Protein AF-A0A439D5N3-F1 (afdb_monomer_lite)

pLDDT: mean 77.56, std 20.7, range [30.28, 96.31]

InterPro domains:
  IPR006569 CID domain [PS51391] (1-84)
  IPR024637 CTD kinase subunit gamma Ctk3, C-terminal [PF12350] (130-187)
  IPR024638 CTD kinase subunit gamma Ctk3, N-terminal [PF12243] (1-68)
  IPR042326 CTD kinase subunit gamma [PTHR28291] (1-189)

Organism: NCBI:txid363999

Structure (mmCIF, N/CA/C/O backbone):
data_AF-A0A439D5N3-F1
#
_entry.id   AF-A0A439D5N3-F1
#
loop_
_atom_site.group_PDB
_atom_site.id
_atom_site.type_symbol
_atom_site.label_atom_id
_atom_site.label_alt_id
_atom_site.label_comp_id
_atom_site.label_asym_id
_atom_site.label_entity_id
_atom_site.label_seq_id
_atom_site.pdbx_PDB_ins_code
_atom_site.Cartn_x
_atom_site.Cartn_y
_atom_site.Cartn_z
_atom_site.occupancy
_atom_site.B_iso_or_equiv
_atom_site.auth_seq_id
_atom_site.auth_comp_id
_atom_site.auth_asym_id
_atom_site.auth_atom_id
_atom_site.pdbx_PDB_model_num
ATOM 1 N N . MET A 1 1 ? -16.174 5.729 -2.290 1.00 65.62 1 MET A N 1
ATOM 2 C CA . MET A 1 1 ? -15.255 5.870 -1.150 1.00 65.62 1 MET A CA 1
ATOM 3 C C . MET A 1 1 ? -15.567 4.832 -0.106 1.00 65.62 1 MET A C 1
ATOM 5 O O . MET A 1 1 ? -16.670 4.838 0.433 1.00 65.62 1 MET A O 1
ATOM 9 N N . ASN A 1 2 ? -14.637 3.912 0.166 1.00 80.69 2 ASN A N 1
ATOM 10 C CA . ASN A 1 2 ? -14.790 2.947 1.260 1.00 80.69 2 ASN A CA 1
ATOM 11 C C . ASN A 1 2 ? -14.547 3.611 2.627 1.00 80.69 2 ASN A C 1
ATOM 13 O O . ASN A 1 2 ? -13.537 3.388 3.294 1.00 80.69 2 ASN A O 1
ATOM 17 N N . THR A 1 3 ? -15.500 4.443 3.045 1.00 86.56 3 THR A N 1
ATOM 18 C CA . THR A 1 3 ? -15.414 5.259 4.261 1.00 86.56 3 THR A CA 1
ATOM 19 C C . THR A 1 3 ? -15.160 4.418 5.511 1.00 86.56 3 THR A C 1
ATOM 21 O O . THR A 1 3 ? -14.378 4.823 6.363 1.00 86.56 3 THR A O 1
ATOM 24 N N . ARG A 1 4 ? -15.747 3.217 5.609 1.00 90.06 4 ARG A N 1
ATOM 25 C CA . ARG A 1 4 ? -15.568 2.328 6.770 1.00 90.06 4 ARG A CA 1
ATOM 26 C C . ARG A 1 4 ? -14.126 1.829 6.907 1.00 90.06 4 ARG A C 1
ATOM 28 O O . ARG A 1 4 ? -13.567 1.887 7.995 1.00 90.06 4 ARG A O 1
ATOM 35 N N . ALA A 1 5 ? -13.511 1.390 5.807 1.00 89.12 5 ALA A N 1
ATOM 36 C CA . ALA A 1 5 ? -12.101 0.996 5.799 1.00 89.12 5 ALA A CA 1
ATOM 37 C C . ALA A 1 5 ? -11.174 2.187 6.094 1.00 89.12 5 ALA A C 1
ATOM 39 O O . ALA A 1 5 ? -10.225 2.060 6.864 1.00 89.12 5 ALA A O 1
ATOM 40 N N . ASN A 1 6 ? -11.481 3.358 5.532 1.00 90.44 6 ASN A N 1
ATOM 41 C CA . ASN A 1 6 ? -10.694 4.571 5.756 1.00 90.44 6 ASN A CA 1
ATOM 42 C C . ASN A 1 6 ? -10.735 5.026 7.222 1.00 90.44 6 ASN A C 1
ATOM 44 O O . ASN A 1 6 ? -9.703 5.414 7.762 1.00 90.44 6 ASN A O 1
ATOM 48 N N . ILE A 1 7 ? -11.894 4.924 7.884 1.00 93.56 7 ILE A N 1
ATOM 49 C CA . ILE A 1 7 ? -12.029 5.216 9.318 1.00 93.56 7 ILE A CA 1
ATOM 50 C C . ILE A 1 7 ? -11.155 4.273 10.153 1.00 93.56 7 ILE A C 1
ATOM 52 O O . ILE A 1 7 ? -10.507 4.738 11.084 1.00 93.56 7 ILE A O 1
ATOM 56 N N . MET A 1 8 ? -11.070 2.981 9.812 1.00 94.50 8 MET A N 1
ATOM 57 C CA . MET A 1 8 ? -10.189 2.046 10.530 1.00 94.50 8 MET A CA 1
ATOM 58 C C . MET A 1 8 ? -8.716 2.466 10.451 1.00 94.50 8 MET A C 1
ATOM 60 O O . MET A 1 8 ? -8.044 2.522 11.477 1.00 94.50 8 MET A O 1
ATOM 64 N N . TYR A 1 9 ? -8.221 2.818 9.260 1.00 94.00 9 TYR A N 1
ATOM 65 C CA . TYR A 1 9 ? -6.849 3.320 9.110 1.00 94.00 9 TYR A CA 1
ATOM 66 C C . TYR A 1 9 ? -6.625 4.646 9.841 1.00 94.00 9 TYR A C 1
ATOM 68 O O . TYR A 1 9 ? -5.576 4.854 10.447 1.00 94.00 9 TYR A O 1
ATOM 76 N N . PHE A 1 10 ? -7.619 5.535 9.818 1.00 95.56 10 PHE A N 1
ATOM 77 C CA . PHE A 1 10 ? -7.565 6.778 10.575 1.00 95.56 10 PHE A CA 1
ATOM 78 C C . PHE A 1 10 ? -7.461 6.522 12.082 1.00 95.56 10 PHE A C 1
ATOM 80 O O . PHE A 1 10 ? -6.634 7.148 12.735 1.00 95.56 10 PHE A O 1
ATOM 87 N N . ILE A 1 11 ? -8.244 5.586 12.628 1.00 95.56 11 ILE A N 1
ATOM 88 C CA . ILE A 1 11 ? -8.179 5.209 14.046 1.00 95.56 11 ILE A CA 1
ATOM 89 C C . ILE A 1 11 ? -6.773 4.725 14.405 1.00 95.56 11 ILE A C 1
ATOM 91 O O . ILE A 1 11 ? -6.221 5.169 15.407 1.00 95.56 11 ILE A O 1
ATOM 95 N N . GLU A 1 12 ? -6.164 3.873 13.579 1.00 95.06 12 GLU A N 1
ATOM 96 C CA . GLU A 1 12 ? -4.794 3.402 13.809 1.00 95.06 12 GLU A CA 1
ATOM 97 C C . GLU A 1 12 ? -3.799 4.562 13.951 1.00 95.06 12 GLU A C 1
ATOM 99 O O . GLU A 1 12 ? -2.989 4.590 14.881 1.00 95.06 12 GLU A O 1
ATOM 104 N N . HIS A 1 13 ? -3.880 5.531 13.037 1.00 95.31 13 HIS A N 1
ATOM 105 C CA . HIS A 1 13 ? -2.995 6.687 13.024 1.00 95.31 13 HIS A CA 1
ATOM 106 C C . HIS A 1 13 ? -3.287 7.660 14.173 1.00 95.31 13 HIS A C 1
ATOM 108 O O . HIS A 1 13 ? -2.362 8.141 14.826 1.00 95.31 13 HIS A O 1
ATOM 114 N N . LEU A 1 14 ? -4.567 7.908 14.469 1.00 95.56 14 LEU A N 1
ATOM 115 C CA . LEU A 1 14 ? -4.999 8.748 15.582 1.00 95.56 14 LEU A CA 1
ATOM 116 C C . LEU A 1 14 ? -4.448 8.221 16.907 1.00 95.56 14 LEU A C 1
ATOM 118 O O . LEU A 1 14 ? -3.898 8.993 17.686 1.00 95.56 14 LEU A O 1
ATOM 122 N N . LEU A 1 15 ? -4.578 6.918 17.165 1.00 95.44 15 LEU A N 1
ATOM 123 C CA . LEU A 1 15 ? -4.104 6.324 18.414 1.00 95.44 15 LEU A CA 1
ATOM 124 C C . LEU A 1 15 ? -2.579 6.310 18.510 1.00 95.44 15 LEU A C 1
ATOM 126 O O . LEU A 1 15 ? -2.034 6.509 19.594 1.00 95.44 15 LEU A O 1
ATOM 130 N N . GLU A 1 16 ? -1.886 6.110 17.388 1.00 93.44 16 GLU A N 1
ATOM 131 C CA . GLU A 1 16 ? -0.431 6.223 17.335 1.00 93.44 16 GLU A CA 1
ATOM 132 C C . GLU A 1 16 ? 0.034 7.635 17.723 1.00 93.44 16 GLU A C 1
ATOM 134 O O . GLU A 1 16 ? 0.911 7.785 18.576 1.00 93.44 16 GLU A O 1
ATOM 139 N N . MET A 1 17 ? -0.581 8.666 17.139 1.00 94.31 17 MET A N 1
ATOM 140 C CA . MET A 1 17 ? -0.275 10.065 17.447 1.00 94.31 17 MET A CA 1
ATOM 141 C C . MET A 1 17 ? -0.660 10.427 18.885 1.00 94.31 17 MET A C 1
ATOM 143 O O . MET A 1 17 ? 0.148 10.997 19.615 1.00 94.31 17 MET A O 1
ATOM 147 N N . ALA A 1 18 ? -1.846 10.016 19.338 1.00 94.44 18 ALA A N 1
ATOM 148 C CA . ALA A 1 18 ? -2.316 10.258 20.698 1.00 94.44 18 ALA A CA 1
ATOM 149 C C . ALA A 1 18 ? -1.402 9.614 21.753 1.00 94.44 18 ALA A C 1
ATOM 151 O O . ALA A 1 18 ? -1.133 10.225 22.787 1.00 94.44 18 ALA A O 1
ATOM 152 N N . SER A 1 19 ? -0.879 8.413 21.489 1.00 92.62 19 SER A N 1
ATOM 153 C CA . SER A 1 19 ? 0.079 7.744 22.378 1.00 92.62 19 SER A CA 1
ATOM 154 C C . SER A 1 19 ? 1.413 8.501 22.449 1.00 92.62 19 SER A C 1
ATOM 156 O O . SER A 1 19 ? 1.935 8.742 23.542 1.00 92.62 19 SER A O 1
ATOM 158 N N . LYS A 1 20 ? 1.925 8.973 21.301 1.00 93.19 20 LYS A N 1
ATOM 159 C CA . LYS A 1 20 ? 3.148 9.796 21.217 1.00 93.19 20 LYS A CA 1
ATOM 160 C C . LYS A 1 20 ? 3.010 11.124 21.972 1.00 93.19 20 LYS A C 1
ATOM 162 O O . LYS A 1 20 ? 3.917 11.499 22.710 1.00 93.19 20 LYS A O 1
ATOM 167 N N . GLU A 1 21 ? 1.867 11.795 21.845 1.00 94.62 21 GLU A N 1
ATOM 168 C CA . GLU A 1 21 ? 1.574 13.084 22.495 1.00 94.62 21 GLU A CA 1
ATOM 169 C C . GLU A 1 21 ? 1.024 12.954 23.929 1.00 94.62 21 GLU A C 1
ATOM 171 O O . GLU A 1 21 ? 0.745 13.951 24.587 1.00 94.62 21 GLU A O 1
ATOM 176 N N . ARG A 1 22 ? 0.896 11.725 24.445 1.00 92.12 22 ARG A N 1
ATOM 177 C CA . ARG A 1 22 ? 0.359 11.393 25.781 1.00 92.12 22 ARG A CA 1
ATOM 178 C C . ARG A 1 22 ? -1.114 11.755 26.015 1.00 92.12 22 ARG A C 1
ATOM 180 O O . ARG A 1 22 ? -1.567 11.790 27.163 1.00 92.12 22 ARG A O 1
ATOM 187 N N . HIS A 1 23 ? -1.896 11.884 24.949 1.00 93.69 23 HIS A N 1
ATOM 188 C CA . HIS A 1 23 ? -3.355 11.995 24.983 1.00 93.69 23 HIS A CA 1
ATOM 189 C C . HIS A 1 23 ? -4.019 10.618 25.175 1.00 93.69 23 HIS A C 1
ATOM 191 O O . HIS A 1 23 ? -4.720 10.096 24.307 1.00 93.69 23 HIS A O 1
ATOM 197 N N . ASN A 1 24 ? -3.793 10.010 26.341 1.00 91.56 24 ASN A N 1
ATOM 198 C CA . ASN A 1 24 ? -4.211 8.634 26.638 1.00 91.56 24 ASN A CA 1
ATOM 199 C C . ASN A 1 24 ? -5.736 8.428 26.692 1.00 91.56 24 ASN A C 1
ATOM 201 O O . ASN A 1 24 ? -6.196 7.288 26.670 1.00 91.56 24 ASN A O 1
ATOM 205 N N . ASP A 1 25 ? -6.536 9.491 26.756 1.00 95.25 25 ASP A N 1
ATOM 206 C CA . ASP A 1 25 ? -7.996 9.376 26.834 1.00 95.25 25 ASP A CA 1
ATOM 207 C C . ASP A 1 25 ? -8.590 8.770 25.560 1.00 95.25 25 ASP A C 1
ATOM 209 O O . ASP A 1 25 ? -9.423 7.868 25.647 1.00 95.25 25 ASP A O 1
ATOM 213 N N . TYR A 1 26 ? -8.076 9.151 24.385 1.00 94.69 26 TYR A N 1
ATOM 214 C CA . TYR A 1 26 ? -8.470 8.538 23.112 1.00 94.69 26 TYR A CA 1
ATOM 215 C C . TYR A 1 26 ? -8.118 7.049 23.059 1.00 94.69 26 TYR A C 1
ATOM 217 O O . TYR A 1 26 ? -8.909 6.242 22.570 1.00 94.69 26 TYR A O 1
ATOM 225 N N . VAL A 1 27 ? -6.960 6.674 23.614 1.00 93.31 27 VAL A N 1
ATOM 226 C CA . VAL A 1 27 ? -6.523 5.274 23.703 1.00 93.31 27 VAL A CA 1
ATOM 227 C C . VAL A 1 27 ? -7.468 4.471 24.589 1.00 93.31 27 VAL A C 1
ATOM 229 O O . VAL A 1 27 ? -7.964 3.434 24.156 1.00 93.31 27 VAL A O 1
ATOM 232 N N . ARG A 1 28 ? -7.794 4.972 25.786 1.00 94.62 28 ARG A N 1
ATOM 233 C CA . ARG A 1 28 ? -8.715 4.296 26.716 1.00 94.62 28 ARG A CA 1
ATOM 234 C C . ARG A 1 28 ? -10.123 4.161 26.142 1.00 94.62 28 ARG A C 1
ATOM 236 O O . ARG A 1 28 ? -10.734 3.101 26.262 1.00 94.62 28 ARG A O 1
ATOM 243 N N . MET A 1 29 ? -10.635 5.218 25.507 1.00 95.00 29 MET A N 1
ATOM 244 C CA . MET A 1 29 ? -11.936 5.181 24.834 1.00 95.00 29 MET A CA 1
ATOM 245 C C . MET A 1 29 ? -11.951 4.112 23.742 1.00 95.00 29 MET A C 1
ATOM 247 O O . MET A 1 29 ? -12.879 3.309 23.680 1.00 95.00 29 MET A O 1
ATOM 251 N N . MET A 1 30 ? -10.898 4.052 22.924 1.00 94.69 30 MET A N 1
ATOM 252 C CA . MET A 1 30 ? -10.832 3.086 21.835 1.00 94.69 30 MET A CA 1
ATOM 253 C C . MET A 1 30 ? -10.642 1.654 22.330 1.00 94.69 30 MET A C 1
ATOM 255 O O . MET A 1 30 ? -11.325 0.766 21.841 1.00 94.69 30 MET A O 1
ATOM 259 N N . GLN A 1 31 ? -9.794 1.411 23.332 1.00 93.31 31 GLN A N 1
ATOM 260 C CA . GLN A 1 31 ? -9.638 0.084 23.943 1.00 93.31 31 GLN A CA 1
ATOM 261 C C . GLN A 1 31 ? -10.976 -0.474 24.453 1.00 93.31 31 GLN A C 1
ATOM 263 O O . GLN A 1 31 ? -11.257 -1.655 24.270 1.00 93.31 31 GLN A O 1
ATOM 268 N N . ARG A 1 32 ? -11.827 0.378 25.042 1.00 94.44 32 ARG A N 1
ATOM 269 C CA . ARG A 1 32 ? -13.171 -0.001 25.503 1.00 94.44 32 ARG A CA 1
ATOM 270 C C . ARG A 1 32 ? -14.133 -0.293 24.349 1.00 94.44 32 ARG A C 1
ATOM 272 O O . ARG A 1 32 ? -14.948 -1.206 24.449 1.00 94.44 32 ARG A O 1
ATOM 279 N N . ASP A 1 33 ? -14.083 0.513 23.290 1.00 95.25 33 ASP A N 1
ATOM 280 C CA . ASP A 1 33 ? -15.106 0.528 22.239 1.00 95.25 33 ASP A CA 1
ATOM 281 C C . ASP A 1 33 ? -14.683 -0.184 20.938 1.00 95.25 33 ASP A C 1
ATOM 283 O O . ASP A 1 33 ? -15.493 -0.281 20.015 1.00 95.25 33 ASP A O 1
ATOM 287 N N . ILE A 1 34 ? -13.467 -0.741 20.853 1.00 94.31 34 ILE A N 1
ATOM 288 C CA . ILE A 1 34 ? -12.923 -1.345 19.622 1.00 94.31 34 ILE A CA 1
ATOM 289 C C . ILE A 1 34 ? -13.811 -2.458 19.060 1.00 94.31 34 ILE A C 1
ATOM 291 O O . ILE A 1 34 ? -14.011 -2.519 17.851 1.00 94.31 34 ILE A O 1
ATOM 295 N N . ILE A 1 35 ? -14.413 -3.287 19.917 1.00 92.19 35 ILE A N 1
ATOM 296 C CA . ILE A 1 35 ? -15.326 -4.360 19.492 1.00 92.19 35 ILE A CA 1
ATOM 297 C C . ILE A 1 35 ? -16.549 -3.761 18.784 1.00 92.19 35 ILE A C 1
ATOM 299 O O . ILE A 1 35 ? -16.896 -4.177 17.684 1.00 92.19 35 ILE A O 1
ATOM 303 N N . ARG A 1 36 ? -17.135 -2.695 19.348 1.00 93.44 36 ARG A N 1
ATOM 304 C CA . ARG A 1 36 ? -18.285 -1.993 18.749 1.00 93.44 36 ARG A CA 1
ATOM 305 C C . ARG A 1 36 ? -17.926 -1.350 17.414 1.00 93.44 36 ARG A C 1
ATOM 307 O O . ARG A 1 36 ? -18.735 -1.354 16.490 1.00 93.44 36 ARG A O 1
ATOM 314 N N . VAL A 1 37 ? -16.720 -0.791 17.307 1.00 93.88 37 VAL A N 1
ATOM 315 C CA . VAL A 1 37 ? -16.209 -0.227 16.051 1.00 93.88 37 VAL A CA 1
ATOM 316 C C . VAL A 1 37 ? -16.049 -1.328 15.001 1.00 93.88 37 VAL A C 1
ATOM 318 O O . VAL A 1 37 ? -16.487 -1.153 13.863 1.00 93.88 37 VAL A O 1
ATOM 321 N N . VAL A 1 38 ? -15.477 -2.474 15.379 1.00 92.69 38 VAL A N 1
ATOM 322 C CA . VAL A 1 38 ? -15.315 -3.630 14.489 1.00 92.69 38 VAL A CA 1
ATOM 323 C C . VAL A 1 38 ? -16.669 -4.159 14.024 1.00 92.69 38 VAL A C 1
ATOM 325 O O . VAL A 1 38 ? -16.837 -4.348 12.823 1.00 92.69 38 VAL A O 1
ATOM 328 N N . ASP A 1 39 ? -17.655 -4.302 14.908 1.00 90.38 39 ASP A N 1
ATOM 329 C CA . ASP A 1 39 ? -19.003 -4.755 14.536 1.00 90.38 39 ASP A CA 1
ATOM 330 C C . ASP A 1 39 ? -19.733 -3.743 13.633 1.00 90.38 39 ASP A C 1
ATOM 332 O O . ASP A 1 39 ? -20.489 -4.122 12.738 1.00 90.38 39 ASP A O 1
ATOM 336 N N . ALA A 1 40 ? -19.475 -2.440 13.793 1.00 90.50 40 ALA A N 1
ATOM 337 C CA . ALA A 1 40 ? -20.022 -1.413 12.905 1.00 90.50 40 ALA A CA 1
ATOM 338 C C . ALA A 1 40 ? -19.388 -1.442 11.498 1.00 90.50 40 ALA A C 1
ATOM 340 O O . ALA A 1 40 ? -20.055 -1.164 10.492 1.00 90.50 40 ALA A O 1
ATOM 341 N N . VAL A 1 41 ? -18.096 -1.773 11.403 1.00 89.56 41 VAL A N 1
ATOM 342 C CA . VAL A 1 41 ? -17.350 -1.852 10.133 1.00 89.56 41 VAL A CA 1
ATOM 343 C C . VAL A 1 41 ? -17.582 -3.187 9.418 1.00 89.56 41 VAL A C 1
ATOM 345 O O . VAL A 1 41 ? -17.724 -3.202 8.187 1.00 89.56 41 VAL A O 1
ATOM 348 N N . CYS A 1 42 ? -17.663 -4.268 10.193 1.00 88.75 42 CYS A N 1
ATOM 349 C CA . CYS A 1 42 ? -17.804 -5.666 9.792 1.00 88.75 42 CYS A CA 1
ATOM 350 C C . CYS A 1 42 ? -18.999 -6.341 10.496 1.00 88.75 42 CYS A C 1
ATOM 352 O O . CYS A 1 42 ? -18.795 -7.262 11.286 1.00 88.75 42 CYS A O 1
ATOM 354 N N . PRO A 1 43 ? -20.242 -5.918 10.204 1.00 85.31 43 PRO A N 1
ATOM 355 C CA . PRO A 1 43 ? -21.428 -6.521 10.803 1.00 85.31 43 PRO A CA 1
ATOM 356 C C . PRO A 1 43 ? -21.598 -7.996 10.411 1.00 85.31 43 PRO A C 1
ATOM 358 O O . PRO A 1 43 ? -21.191 -8.423 9.327 1.00 85.31 43 PRO A O 1
ATOM 361 N N . GLU A 1 44 ? -22.266 -8.757 11.280 1.00 78.12 44 GLU A N 1
ATOM 362 C CA . GLU A 1 44 ? -22.468 -10.216 11.167 1.00 78.12 44 GLU A CA 1
ATOM 363 C C . GLU A 1 44 ? -23.309 -10.641 9.961 1.00 78.12 44 GLU A C 1
ATOM 365 O O . GLU A 1 44 ? -23.228 -11.773 9.501 1.00 78.12 44 GLU A O 1
ATOM 370 N N . ASN A 1 45 ? -24.064 -9.710 9.380 1.00 73.06 45 ASN A N 1
ATOM 371 C CA . ASN A 1 45 ? -24.865 -9.929 8.178 1.00 73.06 45 ASN A CA 1
ATOM 372 C C . ASN A 1 45 ? -24.035 -10.022 6.877 1.00 73.06 45 ASN A C 1
ATOM 374 O O . ASN A 1 45 ? -24.597 -9.917 5.788 1.00 73.06 45 ASN A O 1
ATOM 378 N N . GLY A 1 46 ? -22.705 -10.131 6.966 1.00 72.88 46 GLY A N 1
ATOM 379 C CA . GLY A 1 46 ? -21.797 -10.274 5.822 1.00 72.88 46 GLY A CA 1
ATOM 380 C C . GLY A 1 46 ? -21.572 -8.994 5.006 1.00 72.88 46 GLY A C 1
ATOM 381 O O . GLY A 1 46 ? -20.661 -8.945 4.181 1.00 72.88 46 GLY A O 1
ATOM 382 N N . SER A 1 47 ? -22.318 -7.912 5.267 1.00 75.56 47 SER A N 1
ATOM 383 C CA . SER A 1 47 ? -22.213 -6.640 4.528 1.00 75.56 47 SER A CA 1
ATOM 384 C C . SER A 1 47 ? -20.818 -5.999 4.625 1.00 75.56 47 SER A C 1
ATOM 386 O O . SER A 1 47 ? -20.398 -5.268 3.726 1.00 75.56 47 SER A O 1
ATOM 388 N N . GLY A 1 48 ? -20.069 -6.288 5.693 1.00 78.25 48 GLY A N 1
ATOM 389 C CA . GLY A 1 48 ? -18.698 -5.811 5.877 1.00 78.25 48 GLY A CA 1
ATOM 390 C C . GLY A 1 48 ? -17.602 -6.830 5.561 1.00 78.25 48 GLY A C 1
ATOM 391 O O . GLY A 1 48 ? -16.439 -6.531 5.811 1.00 78.25 48 GLY A O 1
ATOM 392 N N . ALA A 1 49 ? -17.923 -7.993 4.985 1.00 83.19 49 ALA A N 1
ATOM 393 C CA . ALA A 1 49 ? -16.940 -9.046 4.705 1.00 83.19 49 ALA A CA 1
ATOM 394 C C . ALA A 1 49 ? -15.730 -8.549 3.898 1.00 83.19 49 ALA A C 1
ATOM 396 O O . ALA A 1 49 ? -14.577 -8.832 4.210 1.00 83.19 49 ALA A O 1
ATOM 397 N N . ALA A 1 50 ? -15.972 -7.690 2.909 1.00 82.19 50 ALA A N 1
ATOM 398 C CA . ALA A 1 50 ? -14.911 -7.120 2.089 1.00 82.19 50 ALA A CA 1
ATOM 399 C C . ALA A 1 50 ? -13.960 -6.168 2.861 1.00 82.19 50 ALA A C 1
ATOM 401 O O . ALA A 1 50 ? -12.927 -5.766 2.326 1.00 82.19 50 ALA A O 1
ATOM 402 N N . ASN A 1 51 ? -14.289 -5.785 4.102 1.00 88.44 51 ASN A N 1
ATOM 403 C CA . ASN A 1 51 ? -13.435 -4.989 4.990 1.00 88.44 51 ASN A CA 1
ATOM 404 C C . ASN A 1 51 ? -12.660 -5.848 6.004 1.00 88.44 51 ASN A C 1
ATOM 406 O O . ASN A 1 51 ? -11.763 -5.322 6.658 1.00 88.44 51 ASN A O 1
ATOM 410 N N . VAL A 1 52 ? -12.944 -7.152 6.120 1.00 89.50 52 VAL A N 1
ATOM 411 C CA . VAL A 1 52 ? -12.338 -8.042 7.131 1.00 89.50 52 VAL A CA 1
ATOM 412 C C . VAL A 1 52 ? -10.812 -8.017 7.062 1.00 89.50 52 VAL A C 1
ATOM 414 O O . VAL A 1 52 ? -10.153 -7.842 8.085 1.00 89.50 52 VAL A O 1
ATOM 417 N N . LYS A 1 53 ? -10.234 -8.084 5.855 1.00 89.56 53 LYS A N 1
ATOM 418 C CA . LYS A 1 53 ? -8.774 -8.000 5.660 1.00 89.56 53 LYS A CA 1
ATOM 419 C C . LYS A 1 53 ? -8.183 -6.673 6.147 1.00 89.56 53 LYS A C 1
ATOM 421 O O . LYS A 1 53 ? -7.093 -6.660 6.712 1.00 89.56 53 LYS A O 1
ATOM 426 N N . VAL A 1 54 ? -8.897 -5.564 5.936 1.00 91.06 54 VAL A N 1
ATOM 427 C CA . VAL A 1 54 ? -8.471 -4.235 6.401 1.00 91.06 54 VAL A CA 1
ATOM 428 C C . VAL A 1 54 ? -8.503 -4.174 7.922 1.00 91.06 54 VAL A C 1
ATOM 430 O O . VAL A 1 54 ? -7.518 -3.762 8.526 1.00 91.06 54 VAL A O 1
ATOM 433 N N . VAL A 1 55 ? -9.600 -4.627 8.534 1.00 93.31 55 VAL A N 1
ATOM 434 C CA . VAL A 1 55 ? -9.743 -4.663 9.993 1.00 93.31 55 VAL A CA 1
ATOM 435 C C . VAL A 1 55 ? -8.645 -5.515 10.620 1.00 93.31 55 VAL A C 1
ATOM 437 O O . VAL A 1 55 ? -7.980 -5.043 11.534 1.00 93.31 55 VAL A O 1
ATOM 440 N N . ARG A 1 56 ? -8.378 -6.712 10.079 1.00 94.12 56 ARG A N 1
ATOM 441 C CA . ARG A 1 56 ? -7.295 -7.586 10.554 1.00 94.12 56 ARG A CA 1
ATOM 442 C C . ARG A 1 56 ? -5.942 -6.875 10.523 1.00 94.12 56 ARG A C 1
ATOM 444 O O . ARG A 1 56 ? -5.235 -6.846 11.522 1.00 94.12 56 ARG A O 1
ATOM 451 N N . LYS A 1 57 ? -5.619 -6.226 9.400 1.00 94.06 57 LYS A N 1
ATOM 452 C CA . LYS A 1 57 ? -4.371 -5.469 9.255 1.00 94.06 57 LYS A CA 1
ATOM 453 C C . LYS A 1 57 ? -4.251 -4.338 10.284 1.00 94.06 57 LYS A C 1
ATOM 455 O O . LYS A 1 57 ? -3.179 -4.151 10.847 1.00 94.06 57 LYS A O 1
ATOM 460 N N . VAL A 1 58 ? -5.331 -3.596 10.526 1.00 94.88 58 VAL A N 1
ATOM 461 C CA . VAL A 1 58 ? -5.339 -2.496 11.504 1.00 94.88 58 VAL A CA 1
ATOM 462 C C . VAL A 1 58 ? -5.202 -3.018 12.936 1.00 94.88 58 VAL A C 1
ATOM 464 O O . VAL A 1 58 ? -4.423 -2.462 13.701 1.00 94.88 58 VAL A O 1
ATOM 467 N N . LEU A 1 59 ? -5.898 -4.100 13.302 1.00 95.31 59 LEU A N 1
ATOM 468 C CA . LEU A 1 59 ? -5.785 -4.705 14.635 1.00 95.31 59 LEU A CA 1
ATOM 469 C C . LEU A 1 59 ? -4.358 -5.192 14.918 1.00 95.31 59 LEU A C 1
ATOM 471 O O . LEU A 1 59 ? -3.817 -4.891 15.981 1.00 95.31 59 LEU A O 1
ATOM 475 N N . GLN A 1 60 ? -3.716 -5.835 13.938 1.00 94.88 60 GLN A N 1
ATOM 476 C CA . GLN A 1 60 ? -2.299 -6.208 14.016 1.00 94.88 60 GLN A CA 1
ATOM 477 C C . GLN A 1 60 ? -1.388 -4.978 14.148 1.00 94.88 60 GLN A C 1
ATOM 479 O O . GLN A 1 60 ? -0.444 -4.974 14.934 1.00 94.88 60 GLN A O 1
ATOM 484 N N . GLY A 1 61 ? -1.684 -3.892 13.425 1.00 94.31 61 GLY A N 1
ATOM 485 C CA . GLY A 1 61 ? -0.978 -2.616 13.570 1.00 94.31 61 GLY A CA 1
ATOM 486 C C . GLY A 1 61 ? -1.082 -2.033 14.984 1.00 94.31 61 GLY A C 1
ATOM 487 O O . GLY A 1 61 ? -0.083 -1.587 15.545 1.00 94.31 61 GLY A O 1
ATOM 488 N N . LEU A 1 62 ? -2.269 -2.080 15.592 1.00 93.88 62 LEU A N 1
ATOM 489 C CA . LEU A 1 62 ? -2.512 -1.606 16.959 1.00 93.88 62 LEU A CA 1
ATOM 490 C C . LEU A 1 62 ? -1.819 -2.471 18.021 1.00 93.88 62 LEU A C 1
ATOM 492 O O . LEU A 1 62 ? -1.293 -1.938 18.998 1.00 93.88 62 LEU A O 1
ATOM 496 N N . GLN A 1 63 ? -1.787 -3.785 17.820 1.00 94.44 63 GLN A N 1
ATOM 497 C CA . GLN A 1 63 ? -1.068 -4.747 18.655 1.00 94.44 63 GLN A CA 1
ATOM 498 C C . GLN A 1 63 ? 0.447 -4.550 18.600 1.00 94.44 63 GLN A C 1
ATOM 500 O O . GLN A 1 63 ? 1.087 -4.435 19.642 1.00 94.44 63 GLN A O 1
ATOM 505 N N . ASN A 1 64 ? 1.020 -4.421 17.401 1.00 94.44 64 ASN A N 1
ATOM 506 C CA . ASN A 1 64 ? 2.455 -4.172 17.218 1.00 94.44 64 ASN A CA 1
ATOM 507 C C . ASN A 1 64 ? 2.910 -2.859 17.875 1.00 94.44 64 ASN A C 1
ATOM 509 O O . ASN A 1 64 ? 4.062 -2.723 18.278 1.00 94.44 64 ASN A O 1
ATOM 513 N N . LYS A 1 65 ? 1.996 -1.890 18.003 1.00 93.00 65 LYS A N 1
ATOM 514 C CA . LYS A 1 65 ? 2.213 -0.612 18.697 1.00 93.00 65 LYS A CA 1
ATOM 515 C C . LYS A 1 65 ? 1.909 -0.676 20.201 1.00 93.00 65 LYS A C 1
ATOM 517 O O . LYS A 1 65 ? 1.978 0.354 20.865 1.00 93.00 65 LYS A O 1
ATOM 522 N N . LEU A 1 66 ? 1.564 -1.854 20.731 1.00 91.50 66 LEU A N 1
ATOM 523 C CA . LEU A 1 66 ? 1.183 -2.103 22.128 1.00 91.50 66 LEU A CA 1
ATOM 524 C C . LEU A 1 66 ? -0.021 -1.267 22.603 1.00 91.50 66 LEU A C 1
ATOM 526 O O . LEU A 1 66 ? -0.173 -0.990 23.791 1.00 91.50 66 LEU A O 1
ATOM 530 N N . ILE A 1 67 ? -0.884 -0.852 21.670 1.00 92.44 67 ILE A N 1
ATOM 531 C CA . ILE A 1 67 ? -2.107 -0.093 21.961 1.00 92.44 67 ILE A CA 1
ATOM 532 C C . ILE A 1 67 ? -3.241 -1.046 22.351 1.00 92.44 67 ILE A C 1
ATOM 534 O O . ILE A 1 67 ? -4.066 -0.711 23.197 1.00 92.44 67 ILE A O 1
ATOM 538 N N . LEU A 1 68 ? -3.280 -2.240 21.758 1.00 92.25 68 LEU A N 1
ATOM 539 C CA . LEU A 1 68 ? -4.194 -3.322 22.128 1.00 92.25 68 LEU A CA 1
ATOM 540 C C . LEU A 1 68 ? -3.400 -4.517 22.659 1.00 92.25 68 LEU A C 1
ATOM 542 O O . LEU A 1 68 ? -2.288 -4.776 22.202 1.00 92.25 68 LEU A O 1
ATOM 546 N N . LEU A 1 69 ? -3.982 -5.248 23.612 1.00 91.00 69 LEU A N 1
ATOM 547 C CA . LEU A 1 69 ? -3.416 -6.510 24.081 1.00 91.00 69 LEU A CA 1
ATOM 548 C C . LEU A 1 69 ? -3.579 -7.594 23.012 1.00 91.00 69 LEU A C 1
ATOM 550 O O . LEU A 1 69 ? -4.623 -7.682 22.366 1.00 91.00 69 LEU A O 1
ATOM 554 N N . GLU A 1 70 ? -2.577 -8.469 22.920 1.00 91.88 70 GLU A N 1
ATOM 555 C CA . GLU A 1 70 ? -2.588 -9.682 22.089 1.00 91.88 70 GLU A CA 1
ATOM 556 C C . GLU A 1 70 ? -3.892 -10.469 22.250 1.00 91.88 70 GLU A C 1
ATOM 558 O O . GLU A 1 70 ? -4.565 -10.779 21.273 1.00 91.88 70 GLU A O 1
ATOM 563 N N . GLN A 1 71 ? -4.290 -10.731 23.498 1.00 90.94 71 GLN A N 1
ATOM 564 C CA . GLN A 1 71 ? -5.472 -11.530 23.801 1.00 90.94 71 GLN A CA 1
ATOM 565 C C . GLN A 1 71 ? -6.751 -10.912 23.216 1.00 90.94 71 GLN A C 1
ATOM 567 O O . GLN A 1 71 ? -7.552 -11.614 22.606 1.00 90.94 71 GLN A O 1
ATOM 572 N N . THR A 1 72 ? -6.910 -9.591 23.330 1.00 89.62 72 THR A N 1
ATOM 573 C CA . THR A 1 72 ? -8.057 -8.873 22.761 1.00 89.62 72 THR A CA 1
ATOM 574 C C . THR A 1 72 ? -8.078 -8.971 21.236 1.00 89.62 72 THR A C 1
ATOM 576 O O . THR A 1 72 ? -9.145 -9.113 20.645 1.00 89.62 72 THR A O 1
ATOM 579 N N . VAL A 1 73 ? -6.914 -8.925 20.580 1.00 92.62 73 VAL A N 1
ATOM 580 C CA . VAL A 1 73 ? -6.832 -9.092 19.123 1.00 92.62 73 VAL A CA 1
ATOM 581 C C . VAL A 1 73 ? -7.199 -10.513 18.710 1.00 92.62 73 VAL A C 1
ATOM 583 O O . VAL A 1 73 ? -8.000 -10.666 17.792 1.00 92.62 73 VAL A O 1
ATOM 586 N N . VAL A 1 74 ? -6.711 -11.534 19.417 1.00 92.69 74 VAL A N 1
ATOM 587 C CA . VAL A 1 74 ? -7.053 -12.943 19.153 1.00 92.69 74 VAL A CA 1
ATOM 588 C C . VAL A 1 74 ? -8.556 -13.198 19.300 1.00 92.69 74 VAL A C 1
ATOM 590 O O . VAL A 1 74 ? -9.153 -13.849 18.443 1.00 92.69 74 VAL A O 1
ATOM 593 N N . GLU A 1 75 ? -9.189 -12.655 20.343 1.00 90.31 75 GLU A N 1
ATOM 594 C CA . GLU A 1 75 ? -10.640 -12.761 20.551 1.00 90.31 75 GLU A CA 1
ATOM 595 C C . GLU A 1 75 ? -11.421 -12.137 19.383 1.00 90.31 75 GLU A C 1
ATOM 597 O O . GLU A 1 75 ? -12.311 -12.769 18.808 1.00 90.31 75 GLU A O 1
ATOM 602 N N . ILE A 1 76 ? -11.045 -10.923 18.966 1.00 91.19 76 ILE A N 1
ATOM 603 C CA . ILE A 1 76 ? -11.696 -10.229 17.847 1.00 91.19 76 ILE A CA 1
ATOM 604 C C . ILE A 1 76 ? -11.444 -10.956 16.515 1.00 91.19 76 ILE A C 1
ATOM 606 O O . ILE A 1 76 ? -12.355 -11.068 15.689 1.00 91.19 76 ILE A O 1
ATOM 610 N N . GLU A 1 77 ? -10.234 -11.469 16.284 1.00 89.56 77 GLU A N 1
ATOM 611 C CA . GLU A 1 77 ? -9.902 -12.250 15.089 1.00 89.56 77 GLU A CA 1
ATOM 612 C C . GLU A 1 77 ? -10.705 -13.554 15.011 1.00 89.56 77 GLU A C 1
ATOM 614 O O . GLU A 1 77 ? -11.158 -13.916 13.921 1.00 89.56 77 GLU A O 1
ATOM 619 N N . GLY A 1 78 ? -10.943 -14.216 16.149 1.00 86.00 78 GLY A N 1
ATOM 620 C CA . GLY A 1 78 ? -11.832 -15.374 16.249 1.00 86.00 78 GLY A CA 1
ATOM 621 C C . GLY A 1 78 ? -13.227 -15.063 15.706 1.00 86.00 78 GLY A C 1
ATOM 622 O O . GLY A 1 78 ? -13.684 -15.718 14.767 1.00 86.00 78 GLY A O 1
ATOM 623 N N . CYS A 1 79 ? -13.842 -13.982 16.192 1.00 83.12 79 CYS A N 1
ATOM 624 C CA . CYS A 1 79 ? -15.154 -13.523 15.725 1.00 83.12 79 CYS A CA 1
ATOM 625 C C . CYS A 1 79 ? -15.157 -13.120 14.237 1.00 83.12 79 CYS A C 1
ATOM 627 O O . CYS A 1 79 ? -16.166 -13.239 13.545 1.00 83.12 79 CYS A O 1
ATOM 629 N N . LEU A 1 80 ? -14.040 -12.615 13.704 1.00 85.62 80 LEU A N 1
ATOM 630 C CA . LEU A 1 80 ? -13.927 -12.250 12.286 1.00 85.62 80 LEU A CA 1
ATOM 631 C C . LEU A 1 80 ? -13.761 -13.464 11.360 1.00 85.62 80 LEU A C 1
ATOM 633 O O . LEU A 1 80 ? -14.172 -13.390 10.201 1.00 85.62 80 LEU A O 1
ATOM 637 N N . LYS A 1 81 ? -13.183 -14.573 11.835 1.00 80.00 81 LYS A N 1
ATOM 638 C CA . LYS A 1 81 ? -12.952 -15.786 11.032 1.00 80.00 81 LYS A CA 1
ATOM 639 C C . LYS A 1 81 ? -14.260 -16.460 10.607 1.00 80.00 81 LYS A C 1
ATOM 641 O O . LYS A 1 81 ? -14.389 -16.894 9.461 1.00 80.00 81 LYS A O 1
ATOM 646 N N . GLU A 1 82 ? -15.249 -16.478 11.495 1.00 71.69 82 GLU A N 1
ATOM 647 C CA . GLU A 1 82 ? -16.600 -16.973 11.197 1.00 71.69 82 GLU A CA 1
ATOM 648 C C . GLU A 1 82 ? -17.269 -16.141 10.089 1.00 71.69 82 GLU A C 1
ATOM 650 O O . GLU A 1 82 ? -17.938 -16.676 9.208 1.00 71.69 82 GLU A O 1
ATOM 655 N N . ARG A 1 83 ? -16.996 -14.830 10.059 1.00 72.94 83 ARG A N 1
ATOM 656 C CA . ARG A 1 83 ? -17.575 -13.870 9.104 1.00 72.94 83 ARG A CA 1
ATOM 657 C C . ARG A 1 83 ? -16.898 -13.895 7.723 1.00 72.94 83 ARG A C 1
ATOM 659 O O . ARG A 1 83 ? -17.560 -13.636 6.722 1.00 72.94 83 ARG A O 1
ATOM 666 N N . ASP A 1 84 ? -15.601 -14.212 7.661 1.00 67.25 84 ASP A N 1
ATOM 667 C CA . ASP A 1 84 ? -14.817 -14.366 6.415 1.00 67.25 84 ASP A CA 1
ATOM 668 C C . ASP A 1 84 ? -15.252 -15.629 5.637 1.00 67.25 84 ASP A C 1
ATOM 670 O O . ASP A 1 84 ? -15.381 -15.623 4.412 1.00 67.25 84 ASP A O 1
ATOM 674 N N . THR A 1 85 ? -15.572 -16.703 6.368 1.00 61.31 85 THR A N 1
ATOM 675 C CA . THR A 1 85 ? -15.998 -17.995 5.800 1.00 61.31 85 THR A CA 1
ATOM 676 C C . THR A 1 85 ? -17.338 -17.876 5.059 1.00 61.31 85 THR A C 1
ATOM 678 O O . THR A 1 85 ? -17.466 -18.358 3.934 1.00 61.31 85 THR A O 1
ATOM 681 N N . SER A 1 86 ? -18.299 -17.137 5.624 1.00 57.00 86 SER A N 1
ATOM 682 C CA . SER A 1 86 ? -19.624 -16.897 5.026 1.00 57.00 86 SER A CA 1
ATOM 683 C C . SER A 1 86 ? -19.590 -16.076 3.730 1.00 57.00 86 SER A C 1
ATOM 685 O O . SER A 1 86 ? -20.507 -16.152 2.916 1.00 57.00 86 SER A O 1
ATOM 687 N N . ALA A 1 87 ? -18.542 -15.278 3.512 1.00 57.47 87 ALA A N 1
ATOM 688 C CA . ALA A 1 87 ? -18.379 -14.489 2.292 1.00 57.47 87 ALA A CA 1
ATOM 689 C C . ALA A 1 87 ? -17.724 -15.281 1.155 1.00 57.47 87 ALA A C 1
ATOM 691 O O . ALA A 1 87 ? -18.018 -15.040 -0.017 1.00 57.47 87 ALA A O 1
ATOM 692 N N . ASN A 1 88 ? -16.852 -16.231 1.500 1.00 55.84 88 ASN A N 1
ATOM 693 C CA . ASN A 1 88 ? -16.179 -17.083 0.526 1.00 55.84 88 ASN A CA 1
ATOM 694 C C . ASN A 1 88 ? -17.139 -18.127 -0.077 1.00 55.84 88 ASN A C 1
ATOM 696 O O . ASN A 1 88 ? -17.014 -18.466 -1.252 1.00 55.84 88 ASN A O 1
ATOM 700 N N . ASP A 1 89 ? -18.145 -18.559 0.691 1.00 54.34 89 ASP A N 1
ATOM 701 C CA . ASP A 1 89 ? -19.208 -19.464 0.228 1.00 54.34 89 ASP A CA 1
ATOM 702 C C . ASP A 1 89 ? -20.065 -18.828 -0.889 1.00 54.34 89 ASP A C 1
ATOM 704 O O . ASP A 1 89 ? -20.360 -19.450 -1.909 1.00 54.34 89 ASP A O 1
ATOM 708 N N . PHE A 1 90 ? -20.338 -17.520 -0.792 1.00 54.25 90 PHE A N 1
ATOM 709 C CA . PHE A 1 90 ? -21.054 -16.763 -1.830 1.00 54.25 90 PHE A CA 1
ATOM 710 C C . PHE A 1 90 ? -20.232 -16.565 -3.120 1.00 54.25 90 PHE A C 1
ATOM 712 O O . PHE A 1 90 ? -20.791 -16.321 -4.190 1.00 54.25 90 PHE A O 1
ATOM 719 N N . SER A 1 91 ? -18.899 -16.660 -3.040 1.00 51.72 91 SER A N 1
ATOM 720 C CA . SER A 1 91 ? -17.998 -16.506 -4.191 1.00 51.72 91 SER A CA 1
ATOM 721 C C . SER A 1 91 ? -17.844 -17.787 -5.020 1.00 51.72 91 SER A C 1
ATOM 723 O O . SER A 1 91 ? -17.378 -17.706 -6.157 1.00 51.72 91 SER A O 1
ATOM 725 N N . LEU A 1 92 ? -18.206 -18.953 -4.475 1.00 51.50 92 LEU A N 1
ATOM 726 C CA . LEU A 1 92 ? -18.105 -20.255 -5.148 1.00 51.50 92 LEU A CA 1
ATOM 727 C C . LEU A 1 92 ? -19.415 -20.692 -5.819 1.00 51.50 92 LEU A C 1
ATOM 729 O O . LEU A 1 92 ? -19.390 -21.528 -6.725 1.00 51.50 92 LEU A O 1
ATOM 733 N N . SER A 1 93 ? -20.550 -20.089 -5.458 1.00 45.47 93 SER A N 1
ATOM 734 C CA . SER A 1 93 ? -21.808 -20.264 -6.184 1.00 45.47 93 SER A CA 1
ATOM 735 C C . SER A 1 93 ? -21.764 -19.516 -7.522 1.00 45.47 93 SER A C 1
ATOM 737 O O . SER A 1 93 ? -22.148 -18.351 -7.624 1.00 45.47 93 SER A O 1
ATOM 739 N N . SER A 1 94 ? -21.274 -20.194 -8.563 1.00 42.25 94 SER A N 1
ATOM 740 C CA . SER A 1 94 ? -21.394 -19.740 -9.952 1.00 42.25 94 SER A CA 1
ATOM 741 C C . SER A 1 94 ? -22.873 -19.518 -10.304 1.00 42.25 94 SER A C 1
ATOM 743 O O . SER A 1 94 ? -23.694 -20.394 -10.021 1.00 42.25 94 SER A O 1
ATOM 745 N N . PRO A 1 95 ? -23.250 -18.386 -10.923 1.00 45.88 95 PRO A N 1
ATOM 746 C CA . PRO A 1 95 ? -24.632 -18.149 -11.308 1.00 45.88 95 PRO A CA 1
ATOM 747 C C . PRO A 1 95 ? -24.994 -19.066 -12.482 1.00 45.88 95 PRO A C 1
ATOM 749 O O . PRO A 1 95 ? -24.568 -18.848 -13.616 1.00 45.88 95 PRO A O 1
ATOM 752 N N . LEU A 1 96 ? -25.787 -20.104 -12.205 1.00 42.09 96 LEU A N 1
ATOM 753 C CA . LEU A 1 96 ? -26.507 -20.845 -13.234 1.00 42.09 96 LEU A CA 1
ATOM 754 C C . LEU A 1 96 ? -27.471 -19.877 -13.927 1.00 42.09 96 LEU A C 1
ATOM 756 O O . LEU A 1 96 ? -28.363 -19.290 -13.319 1.00 42.09 96 LEU A O 1
ATOM 760 N N . ASN A 1 97 ? -27.212 -19.687 -15.212 1.00 40.62 97 ASN A N 1
ATOM 761 C CA . ASN A 1 97 ? -27.902 -18.795 -16.122 1.00 40.62 97 ASN A CA 1
ATOM 762 C C . ASN A 1 97 ? -29.318 -19.326 -16.421 1.00 40.62 97 ASN A C 1
ATOM 764 O O . ASN A 1 97 ? -29.487 -20.136 -17.329 1.00 40.62 97 ASN A O 1
ATOM 768 N N . SER A 1 98 ? -30.339 -18.893 -15.678 1.00 39.12 98 SER A N 1
ATOM 769 C CA . SER A 1 98 ? -31.742 -19.063 -16.084 1.00 39.12 98 SER A CA 1
ATOM 770 C C . SER A 1 98 ? -32.171 -17.850 -16.908 1.00 39.12 98 SER A C 1
ATOM 772 O O . SER A 1 98 ? -32.679 -16.858 -16.385 1.00 39.12 98 SER A O 1
ATOM 774 N N . ASN A 1 99 ? -31.895 -17.924 -18.206 1.00 39.19 99 ASN A N 1
ATOM 775 C CA . ASN A 1 99 ? -32.345 -16.970 -19.206 1.00 39.19 99 ASN A CA 1
ATOM 776 C C . ASN A 1 99 ? -33.808 -17.283 -19.569 1.00 39.19 99 ASN A C 1
ATOM 778 O O . ASN A 1 99 ? -34.050 -18.062 -20.486 1.00 39.19 99 ASN A O 1
ATOM 782 N N . GLU A 1 100 ? -34.771 -16.697 -18.853 1.00 35.34 100 GLU A N 1
ATOM 783 C CA . GLU A 1 100 ? -36.143 -16.559 -19.353 1.00 35.34 100 GLU A CA 1
ATOM 784 C C . GLU A 1 100 ? -36.391 -15.116 -19.785 1.00 35.34 100 GLU A C 1
ATOM 786 O O . GLU A 1 100 ? -36.186 -14.142 -19.061 1.00 35.34 100 GLU A O 1
ATOM 791 N N . GLN A 1 101 ? -36.772 -15.021 -21.048 1.00 41.81 101 GLN A N 1
ATOM 792 C CA . GLN A 1 101 ? -36.854 -13.835 -21.864 1.00 41.81 101 GLN A CA 1
ATOM 793 C C . GLN A 1 101 ? -38.270 -13.274 -21.805 1.00 41.81 101 GLN A C 1
ATOM 795 O O . GLN A 1 101 ? -39.204 -13.953 -22.219 1.00 41.81 101 GLN A O 1
ATOM 800 N N . SER A 1 102 ? -38.443 -12.037 -21.332 1.00 36.81 102 SER A N 1
ATOM 801 C CA . SER A 1 102 ? -39.685 -11.268 -21.507 1.00 36.81 102 SER A CA 1
ATOM 802 C C . SER A 1 102 ? -39.474 -9.766 -21.262 1.00 36.81 102 SER A C 1
ATOM 804 O O . SER A 1 102 ? -39.381 -9.331 -20.122 1.00 36.81 102 SER A O 1
ATOM 806 N N . GLY A 1 103 ? -39.477 -8.986 -22.352 1.00 35.66 103 GLY A N 1
ATOM 807 C CA . GLY A 1 103 ? -40.008 -7.613 -22.403 1.00 35.66 103 GLY A CA 1
ATOM 808 C C . GLY A 1 103 ? -39.072 -6.440 -22.046 1.00 35.66 103 GLY A C 1
ATOM 809 O O . GLY A 1 103 ? -38.528 -6.405 -20.946 1.00 35.66 103 GLY A O 1
ATOM 810 N N . PRO A 1 104 ? -38.919 -5.423 -22.921 1.00 43.25 104 PRO A N 1
ATOM 811 C CA . PRO A 1 104 ? -38.256 -4.167 -22.568 1.00 43.25 104 PRO A CA 1
ATOM 812 C C . PRO A 1 104 ? -39.201 -3.253 -21.755 1.00 43.25 104 PRO A C 1
ATOM 814 O O . PRO A 1 104 ? -40.397 -3.211 -22.054 1.00 43.25 104 PRO A O 1
ATOM 817 N N . PRO A 1 105 ? -38.713 -2.485 -20.759 1.00 42.09 105 PRO A N 1
ATOM 818 C CA . PRO A 1 105 ? -39.551 -1.549 -20.021 1.00 42.09 105 PRO A CA 1
ATOM 819 C C . PRO A 1 105 ? -39.736 -0.246 -20.811 1.00 42.09 105 PRO A C 1
ATOM 821 O O . PRO A 1 105 ? -38.774 0.411 -21.210 1.00 42.09 105 PRO A O 1
ATOM 824 N N . VAL A 1 106 ? -41.001 0.115 -21.020 1.00 34.12 106 VAL A N 1
ATOM 825 C CA . VAL A 1 106 ? -41.455 1.412 -21.528 1.00 34.12 106 VAL A CA 1
ATOM 826 C C . VAL A 1 106 ? -41.332 2.457 -20.418 1.00 34.12 106 VAL A C 1
ATOM 828 O O . VAL A 1 106 ? -41.779 2.242 -19.294 1.00 34.12 106 VAL A O 1
ATOM 831 N N . SER A 1 107 ? -40.725 3.593 -20.752 1.00 41.59 107 SER A N 1
ATOM 832 C CA . SER A 1 107 ? -40.628 4.788 -19.915 1.00 41.59 107 SER A CA 1
ATOM 833 C C . SER A 1 107 ? -41.974 5.509 -19.817 1.00 41.59 107 SER A C 1
ATOM 835 O O . SER A 1 107 ? -42.497 5.929 -20.847 1.00 41.59 107 SER A O 1
ATOM 837 N N . THR A 1 108 ? -42.475 5.759 -18.603 1.00 36.25 108 THR A N 1
ATOM 838 C CA . THR A 1 108 ? -43.463 6.821 -18.340 1.00 36.25 108 THR A CA 1
ATOM 839 C C . THR A 1 108 ? -43.264 7.461 -16.962 1.00 36.25 108 THR A C 1
ATOM 841 O O . THR A 1 108 ? -43.323 6.798 -15.931 1.00 36.25 108 THR A O 1
ATOM 844 N N . THR A 1 109 ? -43.019 8.764 -17.043 1.00 32.28 109 THR A N 1
ATOM 845 C CA . THR A 1 109 ? -43.094 9.914 -16.132 1.00 32.28 109 THR A CA 1
ATOM 846 C C . THR A 1 109 ? -43.956 9.846 -14.854 1.00 32.28 109 THR A C 1
ATOM 848 O O . THR A 1 109 ? -45.078 9.354 -14.866 1.00 32.28 109 THR A O 1
ATOM 851 N N . ASP A 1 110 ? -43.380 10.455 -13.807 1.00 35.78 110 ASP A N 1
ATOM 852 C CA . ASP A 1 110 ? -43.877 11.107 -12.575 1.00 35.78 110 ASP A CA 1
ATOM 853 C C . ASP A 1 110 ? -45.392 11.294 -12.319 1.00 35.78 110 ASP A C 1
ATOM 855 O O . ASP A 1 110 ? -46.097 11.837 -13.168 1.00 35.78 110 ASP A O 1
ATOM 859 N N . GLN A 1 111 ? -45.835 11.031 -11.069 1.00 38.16 111 GLN A N 1
ATOM 860 C CA . GLN A 1 111 ? -46.572 11.987 -10.204 1.00 38.16 111 GLN A CA 1
ATOM 861 C C . GLN A 1 111 ? -46.813 11.491 -8.753 1.00 38.16 111 GLN A C 1
ATOM 863 O O . GLN A 1 111 ? -46.701 10.310 -8.441 1.00 38.16 111 GLN A O 1
ATOM 868 N N . GLU A 1 112 ? -47.082 12.464 -7.877 1.00 31.94 112 GLU A N 1
ATOM 869 C CA . GLU A 1 112 ? -46.884 12.559 -6.419 1.00 31.94 112 GLU A CA 1
ATOM 870 C C . GLU A 1 112 ? -47.985 11.985 -5.483 1.00 31.94 112 GLU A C 1
ATOM 872 O O . GLU A 1 112 ? -49.121 11.792 -5.903 1.00 31.94 112 GLU A O 1
ATOM 877 N N . LEU A 1 113 ? -47.632 11.854 -4.179 1.00 34.84 113 LEU A N 1
ATOM 878 C CA . LEU A 1 113 ? -48.323 12.337 -2.943 1.00 34.84 113 LEU A CA 1
ATOM 879 C C . LEU A 1 113 ? -48.532 11.321 -1.787 1.00 34.84 113 LEU A C 1
ATOM 881 O O . LEU A 1 113 ? -49.320 10.389 -1.889 1.00 34.84 113 LEU A O 1
ATOM 885 N N . GLY A 1 114 ? -47.961 11.656 -0.611 1.00 30.28 114 GLY A N 1
ATOM 886 C CA . GLY A 1 114 ? -48.672 11.617 0.685 1.00 30.28 114 GLY A CA 1
ATOM 887 C C . GLY A 1 114 ? -48.255 10.601 1.772 1.00 30.28 114 GLY A C 1
ATOM 888 O O . GLY A 1 114 ? -48.584 9.427 1.678 1.00 30.28 114 GLY A O 1
ATOM 889 N N . GLY A 1 115 ? -47.707 11.099 2.898 1.00 31.12 115 GLY A N 1
ATOM 890 C CA . GLY A 1 115 ? -47.952 10.542 4.250 1.00 31.12 115 GLY A CA 1
ATOM 891 C C . GLY A 1 115 ? -46.744 10.003 5.055 1.00 31.12 115 GLY A C 1
ATOM 892 O O . GLY A 1 115 ? -46.000 9.178 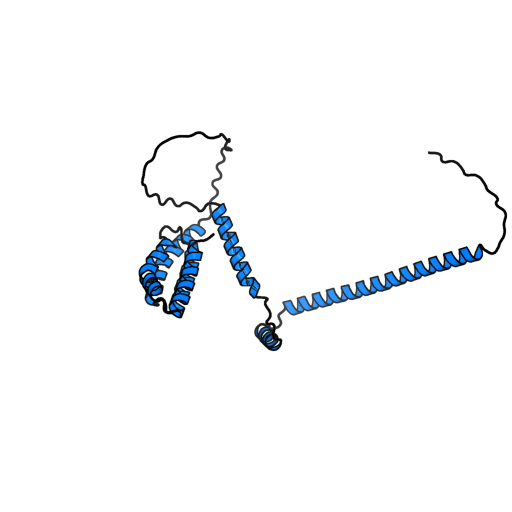4.532 1.00 31.12 115 GLY A O 1
ATOM 893 N N . PRO A 1 116 ? -46.542 10.406 6.337 1.00 55.00 116 PRO A N 1
ATOM 894 C CA . PRO A 1 116 ? -45.391 10.009 7.154 1.00 55.00 116 PRO A CA 1
ATOM 895 C C . PRO A 1 116 ? -45.700 8.794 8.042 1.00 55.00 116 PRO A C 1
ATOM 897 O O . PRO A 1 116 ? -46.670 8.810 8.799 1.00 55.00 116 PRO A O 1
ATOM 900 N N . GLN A 1 117 ? -44.836 7.773 8.049 1.00 36.81 117 GLN A N 1
ATOM 901 C CA . GLN A 1 117 ? -44.861 6.778 9.122 1.00 36.81 117 GLN A CA 1
ATOM 902 C C . GLN A 1 117 ? -43.480 6.195 9.422 1.00 36.81 117 GLN A C 1
ATOM 904 O O . GLN A 1 117 ? -42.700 5.826 8.547 1.00 36.81 117 GLN A O 1
ATOM 909 N N . ALA A 1 118 ? -43.195 6.180 10.717 1.00 38.19 118 ALA A N 1
ATOM 910 C CA . ALA A 1 118 ? -41.960 5.761 11.335 1.00 38.19 118 ALA A CA 1
ATOM 911 C C . ALA A 1 118 ? -41.765 4.237 11.288 1.00 38.19 118 ALA A C 1
ATOM 913 O O . ALA A 1 118 ? -42.723 3.469 11.301 1.00 38.19 118 ALA A O 1
ATOM 914 N N . THR A 1 119 ? -40.492 3.841 11.393 1.00 45.00 119 THR A N 1
ATOM 915 C CA . THR A 1 119 ? -39.996 2.546 11.890 1.00 45.00 119 THR A CA 1
ATOM 916 C C . THR A 1 119 ? -40.442 1.296 11.136 1.00 45.00 119 THR A C 1
ATOM 918 O O . THR A 1 119 ? -41.522 0.781 11.385 1.00 45.00 119 THR A O 1
ATOM 921 N N . GLN A 1 120 ? -39.515 0.689 10.384 1.00 39.03 120 GLN A N 1
ATOM 922 C CA . GLN A 1 120 ? -39.219 -0.736 10.559 1.00 39.03 120 GLN A CA 1
ATOM 923 C C . GLN A 1 120 ? -37.904 -1.158 9.893 1.00 39.03 120 GLN A C 1
ATOM 925 O O . GLN A 1 120 ? -37.685 -1.019 8.693 1.00 39.03 120 GLN A O 1
ATOM 930 N N . ARG A 1 121 ? -37.030 -1.683 10.759 1.00 46.00 121 ARG A N 1
ATOM 931 C CA . ARG A 1 121 ? -35.987 -2.676 10.500 1.00 46.00 121 ARG A CA 1
ATOM 932 C C . ARG A 1 121 ? -36.280 -3.505 9.251 1.00 46.00 121 ARG A C 1
ATOM 934 O O . ARG A 1 121 ? -37.230 -4.271 9.260 1.00 46.00 121 ARG A O 1
ATOM 941 N N . ASN A 1 122 ? -35.411 -3.428 8.252 1.00 37.88 122 ASN A N 1
ATOM 942 C CA . ASN A 1 122 ? -35.239 -4.504 7.287 1.00 37.88 122 ASN A CA 1
ATOM 943 C C . ASN A 1 122 ? -33.783 -4.513 6.836 1.00 37.88 122 ASN A C 1
ATOM 945 O O . ASN A 1 122 ? -33.361 -3.739 5.980 1.00 37.88 122 ASN A O 1
ATOM 949 N N . GLY A 1 123 ? -33.014 -5.412 7.456 1.00 46.03 123 GLY A N 1
ATOM 950 C CA . GLY A 1 123 ? -31.715 -5.875 6.977 1.00 46.03 123 GLY A CA 1
ATOM 951 C C . GLY A 1 123 ? -31.892 -6.699 5.707 1.00 46.03 123 GLY A C 1
ATOM 952 O O . GLY A 1 123 ? -31.530 -7.869 5.664 1.00 46.03 123 GLY A O 1
ATOM 953 N N . ALA A 1 124 ? -32.492 -6.093 4.684 1.00 45.00 124 ALA A N 1
ATOM 954 C CA . ALA A 1 124 ? -32.450 -6.629 3.346 1.00 45.00 124 ALA A CA 1
ATOM 955 C C . ALA A 1 124 ? -30.989 -6.575 2.913 1.00 45.00 124 ALA A C 1
ATOM 957 O O . ALA A 1 124 ? -30.333 -5.539 3.039 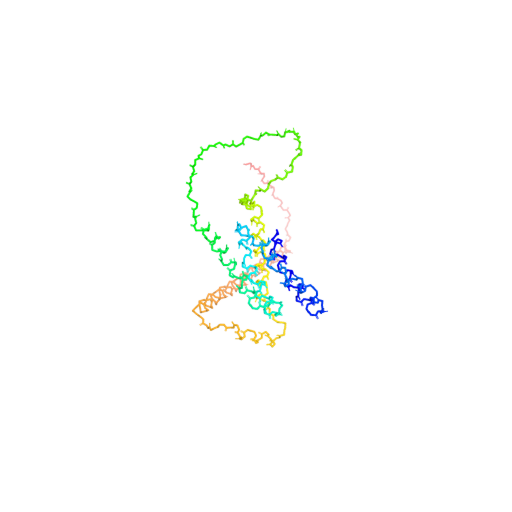1.00 45.00 124 ALA A O 1
ATOM 958 N N . ASN A 1 125 ? -30.491 -7.712 2.445 1.00 53.28 125 ASN A N 1
ATOM 959 C CA . ASN A 1 125 ? -29.186 -7.887 1.836 1.00 53.28 125 ASN A CA 1
ATOM 960 C C . ASN A 1 125 ? -29.118 -7.015 0.566 1.00 53.28 125 ASN A C 1
ATOM 962 O O . ASN A 1 125 ? -29.296 -7.490 -0.556 1.00 53.28 125 ASN A O 1
ATOM 966 N N . MET A 1 126 ? -28.990 -5.700 0.756 1.00 61.59 126 MET A N 1
ATOM 967 C CA . MET A 1 126 ? -28.918 -4.703 -0.297 1.00 61.59 126 MET A CA 1
ATOM 968 C C . MET A 1 126 ? -27.566 -4.900 -0.950 1.00 61.59 126 MET A C 1
ATOM 970 O O . MET A 1 126 ? -26.543 -4.398 -0.480 1.00 61.59 126 MET A O 1
ATOM 974 N N . LYS A 1 127 ? -27.570 -5.704 -2.015 1.00 67.88 127 LYS A N 1
ATOM 975 C CA . LYS A 1 127 ? -26.429 -5.842 -2.908 1.00 67.88 127 LYS A CA 1
ATOM 976 C C . LYS A 1 127 ? -25.943 -4.426 -3.235 1.00 67.88 127 LYS A C 1
ATOM 978 O O . LYS A 1 127 ? -26.769 -3.587 -3.609 1.00 67.88 127 LYS A O 1
ATOM 983 N N . PRO A 1 128 ? -24.647 -4.128 -3.046 1.00 74.94 128 PRO A N 1
ATOM 984 C CA . PRO A 1 128 ? -24.135 -2.792 -3.291 1.00 74.94 128 PRO A CA 1
ATOM 985 C C . PRO A 1 128 ? -24.467 -2.381 -4.725 1.00 74.94 128 PRO A C 1
ATOM 987 O O . PRO A 1 128 ? -24.407 -3.194 -5.650 1.00 74.94 128 PRO A O 1
ATOM 990 N N . THR A 1 129 ? -24.860 -1.123 -4.912 1.00 84.50 129 THR A N 1
ATOM 991 C CA . THR A 1 129 ? -25.201 -0.629 -6.252 1.00 84.50 129 THR A CA 1
ATOM 992 C C . THR A 1 129 ? -23.984 -0.728 -7.170 1.00 84.50 129 THR A C 1
ATOM 994 O O . THR A 1 129 ? -22.845 -0.569 -6.732 1.00 84.50 129 THR A O 1
ATOM 997 N N . ARG A 1 130 ? -24.209 -0.943 -8.470 1.00 86.44 130 ARG A N 1
ATOM 998 C CA . ARG A 1 130 ? -23.131 -1.080 -9.462 1.00 86.44 130 ARG A CA 1
ATOM 999 C C . ARG A 1 130 ? -22.099 0.054 -9.390 1.00 86.44 130 ARG A C 1
ATOM 1001 O O . ARG A 1 130 ? -20.905 -0.217 -9.365 1.00 86.44 130 ARG A O 1
ATOM 1008 N N . ARG A 1 131 ? -22.561 1.302 -9.244 1.00 87.88 131 ARG A N 1
ATOM 1009 C CA . ARG A 1 131 ? -21.693 2.483 -9.084 1.00 87.88 131 ARG A CA 1
ATOM 1010 C C . ARG A 1 131 ? -20.808 2.403 -7.837 1.00 87.88 131 ARG A C 1
ATOM 1012 O O . ARG A 1 131 ? -19.644 2.778 -7.894 1.00 87.88 131 ARG A O 1
ATOM 1019 N N . GLN A 1 132 ? -21.336 1.904 -6.716 1.00 84.19 132 GLN A N 1
ATOM 1020 C CA . GLN A 1 132 ? -20.555 1.716 -5.487 1.00 84.19 132 GLN A CA 1
ATOM 1021 C C . GLN A 1 132 ? -19.494 0.623 -5.653 1.00 84.19 132 GLN A C 1
ATOM 1023 O O . GLN A 1 132 ? -18.386 0.773 -5.141 1.00 84.19 132 GLN A O 1
ATOM 1028 N N . ILE A 1 133 ? -19.818 -0.459 -6.370 1.00 84.19 133 ILE A N 1
ATOM 1029 C CA . ILE A 1 133 ? -18.867 -1.536 -6.674 1.00 84.19 133 ILE A CA 1
ATOM 1030 C C . ILE A 1 133 ? -17.741 -1.007 -7.572 1.00 84.19 133 ILE A C 1
ATOM 1032 O O . ILE A 1 133 ? -16.575 -1.152 -7.219 1.00 84.19 133 ILE A O 1
ATOM 1036 N N . GLU A 1 134 ? -18.078 -0.349 -8.684 1.00 88.44 134 GLU A N 1
ATOM 1037 C CA . GLU A 1 134 ? -17.109 0.235 -9.625 1.00 88.44 134 GLU A CA 1
ATOM 1038 C C . GLU A 1 134 ? -16.196 1.250 -8.932 1.00 88.44 134 GLU A C 1
ATOM 1040 O O . GLU A 1 134 ? -14.976 1.180 -9.059 1.00 88.44 134 GLU A O 1
ATOM 1045 N N . GLN A 1 135 ? -16.768 2.136 -8.114 1.00 88.56 135 GLN A N 1
ATOM 1046 C CA . GLN A 1 135 ? -15.988 3.098 -7.345 1.00 88.56 135 GLN A CA 1
ATOM 1047 C C . GLN A 1 135 ? -15.022 2.410 -6.370 1.00 88.56 135 GLN A C 1
ATOM 1049 O O . GLN A 1 135 ? -13.884 2.847 -6.221 1.00 88.56 135 GLN A O 1
ATOM 1054 N N . ARG A 1 136 ? -15.450 1.330 -5.704 1.00 84.00 136 ARG A N 1
ATOM 1055 C CA . ARG A 1 136 ? -14.585 0.576 -4.787 1.00 84.00 136 ARG A CA 1
ATOM 1056 C C . ARG A 1 136 ? -13.436 -0.106 -5.530 1.00 84.00 136 ARG A C 1
ATOM 1058 O O . ARG A 1 136 ? -12.319 -0.111 -5.022 1.00 84.00 136 ARG A O 1
ATOM 1065 N N . ILE A 1 137 ? -13.714 -0.676 -6.701 1.00 87.25 137 ILE A N 1
ATOM 1066 C CA . ILE A 1 137 ? -12.694 -1.290 -7.557 1.00 87.25 137 ILE A CA 1
ATOM 1067 C C . ILE A 1 137 ? -11.663 -0.237 -7.968 1.00 87.25 137 ILE A C 1
ATOM 1069 O O . ILE A 1 137 ? -10.466 -0.477 -7.826 1.00 87.25 137 ILE A O 1
ATOM 1073 N N . GLU A 1 138 ? -12.110 0.936 -8.421 1.00 90.94 138 GLU A N 1
ATOM 1074 C CA . GLU A 1 138 ? -11.200 1.990 -8.876 1.00 90.94 138 GLU A CA 1
ATOM 1075 C C . GLU A 1 138 ? -10.354 2.560 -7.732 1.00 90.94 138 GLU A C 1
ATOM 1077 O O . GLU A 1 138 ? -9.157 2.780 -7.892 1.00 90.94 138 GLU A O 1
ATOM 1082 N N . GLU A 1 139 ? -10.929 2.731 -6.542 1.00 86.69 139 GLU A N 1
ATOM 1083 C CA . GLU A 1 139 ? -10.176 3.168 -5.363 1.00 86.69 139 GLU A CA 1
ATOM 1084 C C . GLU A 1 139 ? -9.095 2.168 -4.954 1.00 86.69 139 GLU A C 1
ATOM 1086 O O . GLU A 1 139 ? -7.976 2.572 -4.633 1.00 86.69 139 GLU A O 1
ATOM 1091 N N . ASP A 1 140 ? -9.402 0.870 -4.977 1.00 84.56 140 ASP A N 1
ATOM 1092 C CA . ASP A 1 140 ? -8.421 -0.161 -4.636 1.00 84.56 140 ASP A CA 1
ATOM 1093 C C . ASP A 1 140 ? -7.337 -0.280 -5.719 1.00 84.56 140 ASP A C 1
ATOM 1095 O O . ASP A 1 140 ? -6.150 -0.425 -5.413 1.00 84.56 140 ASP A O 1
ATOM 1099 N N . ARG A 1 141 ? -7.719 -0.101 -6.990 1.00 91.50 141 ARG A N 1
ATOM 1100 C CA . ARG A 1 141 ? -6.791 -0.011 -8.121 1.00 91.50 141 ARG A CA 1
ATOM 1101 C C . ARG A 1 141 ? -5.835 1.168 -7.964 1.00 91.50 141 ARG A C 1
ATOM 1103 O O . ARG A 1 141 ? -4.622 0.978 -8.053 1.00 91.50 141 ARG A O 1
ATOM 1110 N N . GLU A 1 142 ? -6.349 2.358 -7.674 1.00 91.06 142 GLU A N 1
ATOM 1111 C CA . GLU A 1 142 ? -5.535 3.555 -7.452 1.00 91.06 142 GLU A CA 1
ATOM 1112 C C . GLU A 1 142 ? -4.697 3.455 -6.169 1.00 91.06 142 GLU A C 1
ATOM 1114 O O . GLU A 1 142 ? -3.580 3.971 -6.112 1.00 91.06 142 GLU A O 1
ATOM 1119 N N . ARG A 1 143 ? -5.169 2.744 -5.139 1.00 84.81 143 ARG A N 1
ATOM 1120 C CA . ARG A 1 143 ? -4.366 2.434 -3.948 1.00 84.81 143 ARG A CA 1
ATOM 1121 C C . ARG A 1 143 ? -3.189 1.522 -4.293 1.00 84.81 143 ARG A C 1
ATOM 1123 O O . ARG A 1 143 ? -2.066 1.790 -3.873 1.00 84.81 143 ARG A O 1
ATOM 1130 N N . HIS A 1 144 ? -3.424 0.450 -5.047 1.00 87.56 144 HIS A N 1
ATOM 1131 C CA . HIS A 1 144 ? -2.364 -0.473 -5.453 1.00 87.56 144 HIS A CA 1
ATOM 1132 C C . HIS A 1 144 ? -1.362 0.199 -6.390 1.00 87.56 144 HIS A C 1
ATOM 1134 O O . HIS A 1 144 ? -0.156 0.023 -6.230 1.00 87.56 144 HIS A O 1
ATOM 1140 N N . LYS A 1 145 ? -1.851 1.030 -7.309 1.00 93.44 145 LYS A N 1
ATOM 1141 C CA . LYS A 1 145 ? -1.012 1.872 -8.157 1.00 93.44 145 LYS A CA 1
ATOM 1142 C C . LYS A 1 145 ? -0.062 2.728 -7.314 1.00 93.44 145 LYS A C 1
ATOM 1144 O O . LYS A 1 145 ? 1.145 2.552 -7.450 1.00 93.44 145 LYS A O 1
ATOM 1149 N N . ARG A 1 146 ? -0.574 3.503 -6.347 1.00 89.50 146 ARG A N 1
ATOM 1150 C CA . ARG A 1 146 ? 0.261 4.312 -5.435 1.00 89.50 146 ARG A CA 1
ATOM 1151 C C . ARG A 1 146 ? 1.276 3.499 -4.636 1.00 89.50 146 ARG A C 1
ATOM 1153 O O . ARG A 1 146 ? 2.413 3.925 -4.489 1.00 89.50 146 ARG A O 1
ATOM 1160 N N . MET A 1 147 ? 0.907 2.312 -4.150 1.00 82.00 147 MET A N 1
ATOM 1161 C CA . MET A 1 147 ? 1.856 1.444 -3.433 1.00 82.00 147 MET A CA 1
ATOM 1162 C C . MET A 1 147 ? 3.023 0.971 -4.313 1.00 82.00 147 MET A C 1
ATOM 1164 O O . MET A 1 147 ? 4.086 0.670 -3.780 1.00 82.00 147 MET A O 1
ATOM 1168 N N . ARG A 1 148 ? 2.842 0.883 -5.638 1.00 90.75 148 ARG A N 1
ATOM 1169 C CA . ARG A 1 148 ? 3.906 0.477 -6.571 1.00 90.75 148 ARG A CA 1
ATOM 1170 C C . ARG A 1 148 ? 4.690 1.645 -7.163 1.00 90.75 148 ARG A C 1
ATOM 1172 O O . ARG A 1 148 ? 5.772 1.412 -7.692 1.00 90.75 148 ARG A O 1
ATOM 1179 N N . GLU A 1 149 ? 4.196 2.879 -7.053 1.00 91.56 149 GLU A N 1
ATOM 1180 C CA . GLU A 1 149 ? 4.894 4.080 -7.541 1.00 91.56 149 GLU A CA 1
ATOM 1181 C C . GLU A 1 149 ? 6.280 4.245 -6.892 1.00 91.56 149 GLU A C 1
ATOM 1183 O O . GLU A 1 149 ? 7.222 4.656 -7.564 1.00 91.56 149 GLU A O 1
ATOM 1188 N N . SER A 1 150 ? 6.449 3.843 -5.625 1.00 86.94 150 SER A N 1
ATOM 1189 C CA . SER A 1 150 ? 7.739 3.922 -4.926 1.00 86.94 150 SER A CA 1
ATOM 1190 C C . SER A 1 150 ? 8.717 2.787 -5.252 1.00 86.94 150 SER A C 1
ATOM 1192 O O . SER A 1 150 ? 9.881 2.870 -4.872 1.00 86.94 150 SER A O 1
ATOM 1194 N N . MET A 1 151 ? 8.276 1.724 -5.933 1.00 86.56 151 MET A N 1
ATOM 1195 C CA . MET A 1 151 ? 9.093 0.523 -6.176 1.00 86.56 151 MET A CA 1
ATOM 1196 C C . MET A 1 151 ? 10.321 0.822 -7.045 1.00 86.56 151 MET A C 1
ATOM 1198 O O . MET A 1 151 ? 11.397 0.276 -6.826 1.00 86.56 151 MET A O 1
ATOM 1202 N N . TRP A 1 152 ? 10.168 1.744 -7.995 1.00 87.94 152 TRP A N 1
ATOM 1203 C CA . TRP A 1 152 ? 11.210 2.124 -8.951 1.00 87.94 152 TRP A CA 1
ATOM 1204 C C . TRP A 1 152 ? 12.031 3.335 -8.493 1.00 87.94 152 TRP A C 1
ATOM 1206 O O . TRP A 1 152 ? 12.875 3.826 -9.238 1.00 87.94 152 TRP A O 1
ATOM 1216 N N . VAL A 1 153 ? 11.786 3.851 -7.283 1.00 90.19 153 VAL A N 1
ATOM 1217 C CA . VAL A 1 153 ? 12.514 5.014 -6.767 1.00 90.19 153 VAL A CA 1
ATOM 1218 C C . VAL A 1 153 ? 13.947 4.609 -6.427 1.00 90.19 153 VAL A C 1
ATOM 1220 O O . VAL A 1 153 ? 14.200 3.622 -5.727 1.00 90.19 153 VAL A O 1
ATOM 1223 N N . VAL A 1 154 ? 14.895 5.390 -6.937 1.00 89.38 154 VAL A N 1
AT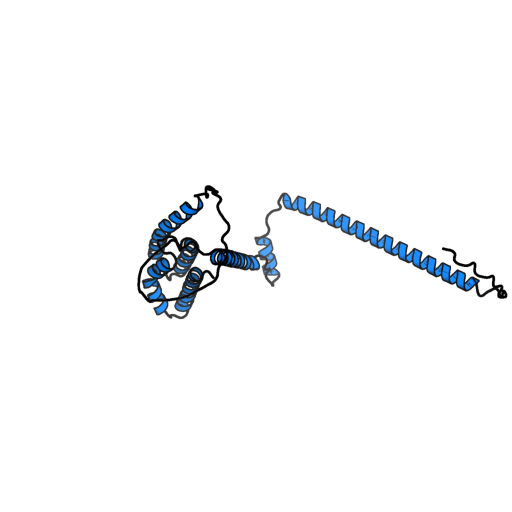OM 1224 C CA . VAL A 1 154 ? 16.332 5.208 -6.734 1.00 89.38 154 VAL A CA 1
ATOM 1225 C C . VAL A 1 154 ? 16.824 6.276 -5.745 1.00 89.38 154 VAL A C 1
ATOM 1227 O O . VAL A 1 154 ? 16.458 7.445 -5.901 1.00 89.38 154 VAL A O 1
ATOM 1230 N N . PRO A 1 155 ? 17.611 5.916 -4.709 1.00 91.12 155 PRO A N 1
ATOM 1231 C CA . PRO A 1 155 ? 18.184 6.889 -3.777 1.00 91.12 155 PRO A CA 1
ATOM 1232 C C . PRO A 1 155 ? 19.000 7.962 -4.507 1.00 91.12 155 PRO A C 1
ATOM 1234 O O . PRO A 1 155 ? 19.641 7.670 -5.504 1.00 91.12 155 PRO A O 1
ATOM 1237 N N . SER A 1 156 ? 19.048 9.204 -4.020 1.00 93.25 156 SER A N 1
ATOM 1238 C CA . SER A 1 156 ? 19.850 10.241 -4.699 1.00 93.25 156 SER A CA 1
ATOM 1239 C C . SER A 1 156 ? 21.359 10.080 -4.476 1.00 93.25 156 SER A C 1
ATOM 1241 O O . SER A 1 156 ? 22.145 10.541 -5.299 1.00 93.25 156 SER A O 1
ATOM 1243 N N . ASN A 1 157 ? 21.774 9.452 -3.374 1.00 96.00 157 ASN A N 1
ATOM 1244 C CA . ASN A 1 157 ? 23.180 9.264 -3.024 1.00 96.00 157 ASN A CA 1
ATOM 1245 C C . ASN A 1 157 ? 23.778 8.081 -3.811 1.00 96.00 157 ASN A C 1
ATOM 1247 O O . ASN A 1 157 ? 23.275 6.968 -3.658 1.00 96.00 157 ASN A O 1
ATOM 1251 N N . PRO A 1 158 ? 24.856 8.273 -4.594 1.00 95.25 158 PRO A N 1
ATOM 1252 C CA . PRO A 1 158 ? 25.476 7.204 -5.380 1.00 95.25 158 PRO A CA 1
ATOM 1253 C C . PRO A 1 158 ? 25.883 5.964 -4.571 1.00 95.25 158 PRO A C 1
ATOM 1255 O O . PRO A 1 158 ? 25.771 4.847 -5.071 1.00 95.25 158 PRO A O 1
ATOM 1258 N N . THR A 1 159 ? 26.324 6.134 -3.321 1.00 95.25 159 THR A N 1
ATOM 1259 C CA . THR A 1 159 ? 26.709 5.007 -2.457 1.00 95.25 159 THR A CA 1
ATOM 1260 C C . THR A 1 159 ? 25.494 4.158 -2.092 1.00 95.25 159 THR A C 1
ATOM 1262 O O . THR A 1 159 ? 25.528 2.937 -2.227 1.00 95.25 159 THR A O 1
ATOM 1265 N N . ASP A 1 160 ? 24.393 4.802 -1.701 1.00 93.94 160 ASP A N 1
ATOM 1266 C CA . ASP A 1 160 ? 23.149 4.114 -1.339 1.00 93.94 160 ASP A CA 1
ATOM 1267 C C . ASP A 1 160 ? 22.508 3.447 -2.565 1.00 93.94 160 ASP A C 1
ATOM 1269 O O . ASP A 1 160 ? 21.946 2.358 -2.458 1.00 93.94 160 ASP A O 1
ATOM 1273 N N . GLN A 1 161 ? 22.641 4.063 -3.747 1.00 94.19 161 GLN A N 1
ATOM 1274 C CA . GLN A 1 161 ? 22.239 3.455 -5.018 1.00 94.19 161 GLN A CA 1
ATOM 1275 C C . GLN A 1 161 ? 23.009 2.167 -5.296 1.00 94.19 161 GLN A C 1
ATOM 1277 O O . GLN A 1 161 ? 22.394 1.145 -5.585 1.00 94.19 161 GLN A O 1
ATOM 1282 N N . ALA A 1 162 ? 24.340 2.201 -5.187 1.00 93.69 162 ALA A N 1
ATOM 1283 C CA . ALA A 1 162 ? 25.182 1.039 -5.447 1.00 93.69 162 ALA A CA 1
ATOM 1284 C C . ALA A 1 162 ? 24.873 -0.114 -4.481 1.00 93.69 162 ALA A C 1
ATOM 1286 O O . ALA A 1 162 ? 24.763 -1.259 -4.914 1.00 93.69 162 ALA A O 1
ATOM 1287 N N . ILE A 1 163 ? 24.672 0.190 -3.194 1.00 94.75 163 ILE A N 1
ATOM 1288 C CA . ILE A 1 163 ? 24.281 -0.805 -2.186 1.00 94.75 163 ILE A CA 1
ATOM 1289 C C . ILE A 1 163 ? 22.917 -1.410 -2.526 1.00 94.75 163 ILE A C 1
ATOM 1291 O O . ILE A 1 163 ? 22.781 -2.633 -2.523 1.00 94.75 163 ILE A O 1
ATOM 1295 N N . LYS A 1 164 ? 21.920 -0.573 -2.851 1.00 92.06 164 LYS A N 1
ATOM 1296 C CA . LYS A 1 164 ? 20.578 -1.031 -3.234 1.00 92.06 164 LYS A CA 1
ATOM 1297 C C . LYS A 1 164 ? 20.643 -1.947 -4.455 1.00 92.06 164 LYS A C 1
ATOM 1299 O O . LYS A 1 164 ? 20.111 -3.049 -4.413 1.00 92.06 164 LYS A O 1
ATOM 1304 N N . PHE A 1 165 ? 21.335 -1.522 -5.511 1.00 92.75 165 PHE A N 1
ATOM 1305 C CA . PHE A 1 165 ? 21.481 -2.324 -6.721 1.00 92.75 165 PHE A CA 1
ATOM 1306 C C . PHE A 1 165 ? 22.170 -3.646 -6.440 1.00 92.75 165 PHE A C 1
ATOM 1308 O O . PHE A 1 165 ? 21.665 -4.676 -6.865 1.00 92.75 165 PHE A O 1
ATOM 1315 N N . PHE A 1 166 ? 23.267 -3.651 -5.686 1.00 92.75 166 PHE A N 1
ATOM 1316 C CA . PHE A 1 166 ? 23.958 -4.895 -5.367 1.00 92.75 166 PHE A CA 1
ATOM 1317 C C . PHE A 1 166 ? 23.076 -5.860 -4.561 1.00 92.75 166 PHE A C 1
ATOM 1319 O O . PHE A 1 166 ? 23.094 -7.057 -4.819 1.00 92.75 166 PHE A O 1
ATOM 1326 N N . ALA A 1 167 ? 22.277 -5.345 -3.623 1.00 92.44 167 ALA A N 1
ATOM 1327 C CA . ALA A 1 167 ? 21.372 -6.159 -2.813 1.00 92.44 167 ALA A CA 1
ATOM 1328 C C . ALA A 1 167 ? 20.155 -6.695 -3.593 1.00 92.44 167 ALA A C 1
ATOM 1330 O O . ALA A 1 167 ? 19.652 -7.767 -3.267 1.00 92.44 167 ALA A O 1
ATOM 1331 N N . GLU A 1 168 ? 19.667 -5.950 -4.588 1.00 92.38 168 GLU A N 1
ATOM 1332 C CA . GLU A 1 168 ? 18.491 -6.306 -5.397 1.00 92.38 168 GLU A CA 1
ATOM 1333 C C . GLU A 1 168 ? 18.842 -7.058 -6.690 1.00 92.38 168 GLU A C 1
ATOM 1335 O O . GLU A 1 168 ? 17.951 -7.612 -7.332 1.00 92.38 168 GLU A O 1
ATOM 1340 N N . THR A 1 169 ? 20.118 -7.080 -7.089 1.00 91.81 169 THR A N 1
ATOM 1341 C CA . THR A 1 169 ? 20.569 -7.784 -8.296 1.00 91.81 169 THR A CA 1
ATOM 1342 C C . THR A 1 169 ? 20.376 -9.285 -8.114 1.00 91.81 169 THR A C 1
ATOM 1344 O O . THR A 1 169 ? 20.954 -9.893 -7.215 1.00 91.81 169 THR A O 1
ATOM 1347 N N . SER A 1 170 ? 19.566 -9.887 -8.983 1.00 91.69 170 SER A N 1
ATOM 1348 C CA . SER A 1 170 ? 19.440 -11.338 -9.078 1.00 91.69 170 SER A CA 1
ATOM 1349 C C . SER A 1 170 ? 20.605 -11.951 -9.856 1.00 91.69 170 SER A C 1
ATOM 1351 O O . SER A 1 170 ? 21.242 -11.284 -10.672 1.00 91.69 170 SER A O 1
ATOM 1353 N N . ASP A 1 171 ? 20.842 -13.246 -9.648 1.00 92.25 171 ASP A N 1
ATOM 1354 C CA . ASP A 1 171 ? 21.761 -14.017 -10.485 1.00 92.25 171 ASP A CA 1
ATOM 1355 C C . ASP A 1 171 ? 21.303 -14.047 -11.951 1.00 92.25 171 ASP A C 1
ATOM 1357 O O . ASP A 1 171 ? 20.115 -13.907 -12.254 1.00 92.25 171 ASP A O 1
ATOM 1361 N N . LEU A 1 172 ? 22.260 -14.273 -12.855 1.00 91.19 172 LEU A N 1
ATOM 1362 C CA . LEU A 1 172 ? 21.997 -14.350 -14.290 1.00 91.19 172 LEU A CA 1
ATOM 1363 C C . LEU A 1 172 ? 21.123 -15.564 -14.628 1.00 91.19 172 LEU A C 1
ATOM 1365 O O . LEU A 1 172 ? 21.505 -16.717 -14.405 1.00 91.19 172 LEU A O 1
ATOM 1369 N N . GLY A 1 173 ? 19.963 -15.291 -15.213 1.00 90.69 173 GLY A N 1
ATOM 1370 C CA . GLY A 1 173 ? 19.008 -16.267 -15.705 1.00 90.69 173 GLY A CA 1
ATOM 1371 C C . GLY A 1 173 ? 19.181 -16.603 -17.188 1.00 90.69 173 GLY A C 1
ATOM 1372 O O . GLY A 1 173 ? 19.999 -16.044 -17.921 1.00 90.69 173 GLY A O 1
ATOM 1373 N N . VAL A 1 174 ? 18.356 -17.542 -17.656 1.00 90.38 174 VAL A N 1
ATOM 1374 C CA . VAL A 1 174 ? 18.275 -17.898 -19.084 1.00 90.38 174 VAL A CA 1
ATOM 1375 C C . VAL A 1 174 ? 17.747 -16.720 -19.908 1.00 90.38 174 VAL A C 1
ATOM 1377 O O . VAL A 1 174 ? 18.265 -16.460 -20.997 1.00 90.38 174 VAL A O 1
ATOM 1380 N N . ASP A 1 175 ? 16.771 -15.992 -19.363 1.00 92.94 175 ASP A N 1
ATOM 1381 C CA . ASP A 1 175 ? 16.140 -14.843 -20.014 1.00 92.94 175 ASP A CA 1
ATOM 1382 C C . ASP A 1 175 ? 17.137 -13.700 -20.255 1.00 92.94 175 ASP A C 1
ATOM 1384 O O . ASP A 1 175 ? 17.100 -13.093 -21.322 1.00 92.94 175 ASP A O 1
ATOM 1388 N N . ASP A 1 176 ? 18.105 -13.476 -19.358 1.00 94.06 176 ASP A N 1
ATOM 1389 C CA . ASP A 1 176 ? 19.131 -12.432 -19.524 1.00 94.06 176 ASP A CA 1
ATOM 1390 C C . ASP A 1 176 ? 20.002 -12.669 -20.765 1.00 94.06 176 ASP A C 1
ATOM 1392 O O . ASP A 1 176 ? 20.348 -11.742 -21.500 1.00 94.06 176 ASP A O 1
ATOM 1396 N N . ASN A 1 177 ? 20.333 -13.932 -21.049 1.00 90.00 177 ASN A N 1
ATOM 1397 C CA . ASN A 1 177 ? 21.099 -14.293 -22.241 1.00 90.00 177 ASN A CA 1
ATOM 1398 C C . ASN A 1 177 ? 20.276 -14.120 -23.527 1.00 90.00 177 ASN A C 1
ATOM 1400 O O . ASN A 1 177 ? 20.836 -13.807 -24.579 1.00 90.00 177 ASN A O 1
ATOM 1404 N N . ILE A 1 178 ? 18.964 -14.359 -23.463 1.00 94.00 178 ILE A N 1
ATOM 1405 C CA . ILE A 1 178 ? 18.057 -14.147 -24.596 1.00 94.00 178 ILE A CA 1
ATOM 1406 C C . ILE A 1 178 ? 17.929 -12.645 -24.855 1.00 94.00 178 ILE A C 1
ATOM 1408 O O . ILE A 1 178 ? 18.248 -12.199 -25.959 1.00 94.00 178 ILE A O 1
ATOM 1412 N N . LEU A 1 179 ? 17.592 -11.872 -23.821 1.00 94.06 179 LEU A N 1
ATOM 1413 C CA . LEU A 1 179 ? 17.460 -10.420 -23.885 1.00 94.06 179 LEU A CA 1
ATOM 1414 C C . LEU A 1 179 ? 18.746 -9.768 -24.407 1.00 94.06 179 LEU A C 1
ATOM 1416 O O . LEU A 1 179 ? 18.705 -9.002 -25.366 1.00 94.06 179 LEU A O 1
ATOM 1420 N N . GLY A 1 180 ? 19.912 -10.150 -23.875 1.00 92.75 180 GLY A N 1
ATOM 1421 C CA . GLY A 1 180 ? 21.195 -9.609 -24.326 1.00 92.75 180 GLY A CA 1
ATOM 1422 C C . GLY A 1 180 ? 21.494 -9.892 -25.805 1.00 92.75 180 GLY A C 1
ATOM 1423 O O . GLY A 1 180 ? 22.018 -9.032 -26.517 1.00 92.75 180 GLY A O 1
ATOM 1424 N N . LYS A 1 181 ? 21.134 -11.075 -26.323 1.00 94.62 181 LYS A N 1
ATOM 1425 C CA . LYS A 1 181 ? 21.290 -11.395 -27.756 1.00 94.62 181 LYS A CA 1
ATOM 1426 C C . LYS A 1 181 ? 20.351 -10.574 -28.634 1.00 94.62 181 LYS A C 1
ATOM 1428 O O . LYS A 1 181 ? 20.764 -10.132 -29.712 1.00 94.62 181 LYS A O 1
ATOM 1433 N N . GLU A 1 182 ? 19.112 -10.387 -28.194 1.00 95.38 182 GLU A N 1
ATOM 1434 C CA . GLU A 1 182 ? 18.113 -9.579 -28.892 1.00 95.38 182 GLU A CA 1
ATOM 1435 C C . GLU A 1 182 ? 18.532 -8.106 -28.934 1.00 95.38 182 GLU A C 1
ATOM 1437 O O . GLU A 1 182 ? 18.553 -7.516 -30.016 1.00 95.38 182 GLU A O 1
ATOM 1442 N N . GLU A 1 183 ? 18.990 -7.545 -27.812 1.00 95.81 183 GLU A N 1
ATOM 1443 C CA . GLU A 1 183 ? 19.498 -6.171 -27.725 1.00 95.81 183 GLU A CA 1
ATOM 1444 C C . GLU A 1 183 ? 20.717 -5.947 -28.624 1.00 95.81 183 GLU A C 1
ATOM 1446 O O . GLU A 1 183 ? 20.752 -4.987 -29.398 1.00 95.81 183 GLU A O 1
ATOM 1451 N N . ILE A 1 184 ? 21.699 -6.857 -28.604 1.00 95.81 184 ILE A N 1
ATOM 1452 C CA . ILE A 1 184 ? 22.871 -6.781 -29.492 1.00 95.81 184 ILE A CA 1
ATOM 1453 C C . ILE A 1 184 ? 22.442 -6.825 -30.962 1.00 95.81 184 ILE A C 1
ATOM 1455 O O . ILE A 1 184 ? 22.993 -6.103 -31.800 1.00 95.81 184 ILE A O 1
ATOM 1459 N N . THR A 1 185 ? 21.473 -7.675 -31.298 1.00 96.31 185 THR A N 1
ATOM 1460 C CA . THR A 1 185 ? 20.969 -7.805 -32.669 1.00 96.31 185 THR A CA 1
ATOM 1461 C C . THR A 1 185 ? 20.251 -6.529 -33.105 1.00 96.31 185 THR A C 1
ATOM 1463 O O . THR A 1 185 ? 20.572 -5.988 -34.166 1.00 96.31 185 THR A O 1
ATOM 1466 N N . ALA A 1 186 ? 19.359 -5.995 -32.269 1.00 94.31 186 ALA A N 1
ATOM 1467 C CA . ALA A 1 186 ? 18.658 -4.739 -32.513 1.00 94.31 186 ALA A CA 1
ATOM 1468 C C . ALA A 1 186 ? 19.637 -3.565 -32.671 1.00 94.31 186 ALA A C 1
ATOM 1470 O O . ALA A 1 186 ? 19.543 -2.791 -33.626 1.00 94.31 186 ALA A O 1
ATOM 1471 N N . PHE A 1 187 ? 20.641 -3.481 -31.797 1.00 95.12 187 PHE A N 1
ATOM 1472 C CA . PHE A 1 187 ? 21.670 -2.447 -31.848 1.00 95.12 187 PHE A CA 1
ATOM 1473 C C . PHE A 1 187 ? 22.489 -2.503 -33.143 1.00 95.12 187 PHE A C 1
ATOM 1475 O O . PHE A 1 187 ? 22.735 -1.476 -33.780 1.00 95.12 187 PHE A O 1
ATOM 1482 N N . ARG A 1 188 ? 22.873 -3.705 -33.589 1.00 95.12 188 ARG A N 1
ATOM 1483 C CA . ARG A 1 188 ? 23.590 -3.894 -34.862 1.00 95.12 188 ARG A CA 1
ATOM 1484 C C . ARG A 1 188 ? 22.763 -3.446 -36.062 1.00 95.12 188 ARG A C 1
ATOM 1486 O O . ARG A 1 188 ? 23.320 -2.826 -36.968 1.00 95.12 188 ARG A O 1
ATOM 1493 N N . ILE A 1 189 ? 21.463 -3.743 -36.071 1.00 95.62 189 ILE A N 1
ATOM 1494 C CA . ILE A 1 189 ? 20.547 -3.288 -37.126 1.00 95.62 189 ILE A CA 1
ATOM 1495 C C . ILE A 1 189 ? 20.498 -1.758 -37.141 1.00 95.62 189 ILE A C 1
ATOM 1497 O O . ILE A 1 189 ? 20.730 -1.157 -38.188 1.00 95.62 189 ILE A O 1
ATOM 1501 N N . LEU A 1 190 ? 20.318 -1.126 -35.978 1.00 94.31 190 LEU A N 1
ATOM 1502 C CA . LEU A 1 190 ? 20.253 0.331 -35.862 1.00 94.31 190 LEU A CA 1
ATOM 1503 C C . LEU A 1 190 ? 21.532 1.013 -36.365 1.00 94.31 190 LEU A C 1
ATOM 1505 O O . LEU A 1 190 ? 21.457 1.977 -37.129 1.00 94.31 190 LEU A O 1
ATOM 1509 N N . ILE A 1 191 ? 22.711 0.493 -36.005 1.00 94.69 191 ILE A N 1
ATOM 1510 C CA . ILE A 1 191 ? 23.989 1.009 -36.520 1.00 94.69 191 ILE A CA 1
ATOM 1511 C C . ILE A 1 191 ? 24.082 0.841 -38.036 1.00 94.69 191 ILE A C 1
ATOM 1513 O O . ILE A 1 191 ? 24.497 1.771 -38.736 1.00 94.69 191 ILE A O 1
ATOM 1517 N N . ARG A 1 192 ? 23.724 -0.337 -38.558 1.00 94.19 192 ARG A N 1
ATOM 1518 C CA . ARG A 1 192 ? 23.791 -0.618 -39.995 1.00 94.19 192 ARG A CA 1
ATOM 1519 C C . ARG A 1 192 ? 22.913 0.350 -40.778 1.00 94.19 192 ARG A C 1
ATOM 1521 O O . ARG A 1 192 ? 23.371 0.923 -41.767 1.00 94.19 192 ARG A O 1
ATOM 1528 N N . ASP A 1 193 ? 21.688 0.552 -40.318 1.00 93.69 193 ASP A N 1
ATOM 1529 C CA . ASP A 1 193 ? 20.715 1.404 -40.986 1.00 93.69 193 ASP A CA 1
ATOM 1530 C C . ASP A 1 193 ? 21.131 2.877 -40.880 1.00 93.69 193 ASP A C 1
ATOM 1532 O O . ASP A 1 193 ? 21.149 3.586 -41.887 1.00 93.69 193 ASP A O 1
ATOM 1536 N N . ALA A 1 194 ? 21.613 3.329 -39.717 1.00 91.06 194 ALA A N 1
ATOM 1537 C CA . ALA A 1 194 ? 22.184 4.668 -39.564 1.00 91.06 194 ALA A CA 1
ATOM 1538 C C . ALA A 1 194 ? 23.365 4.913 -40.524 1.00 91.06 194 ALA A C 1
ATOM 1540 O O . ALA A 1 194 ? 23.460 5.977 -41.149 1.00 91.06 194 ALA A O 1
ATOM 1541 N N . ALA A 1 195 ? 24.248 3.924 -40.696 1.00 90.69 195 ALA A N 1
ATOM 1542 C CA . ALA A 1 195 ? 25.360 3.999 -41.639 1.00 90.69 195 ALA A CA 1
ATOM 1543 C C . ALA A 1 195 ? 24.882 4.028 -43.101 1.00 90.69 195 ALA A C 1
ATOM 1545 O O . ALA A 1 195 ? 25.429 4.788 -43.907 1.00 90.69 195 ALA A O 1
ATOM 1546 N N . TYR A 1 196 ? 23.859 3.241 -43.442 1.00 90.25 196 TYR A N 1
ATOM 1547 C CA . TYR A 1 196 ? 23.229 3.245 -44.762 1.00 90.25 196 TYR A CA 1
ATOM 1548 C C . TYR A 1 196 ? 22.623 4.619 -45.085 1.00 90.25 196 TYR A C 1
ATOM 1550 O O . TYR A 1 196 ? 23.012 5.238 -46.076 1.00 90.25 196 TYR A O 1
ATOM 1558 N N . PHE A 1 197 ? 21.784 5.166 -44.202 1.00 88.69 197 PHE A N 1
ATOM 1559 C CA . PHE A 1 197 ? 21.167 6.484 -44.388 1.00 88.69 197 PHE A CA 1
ATOM 1560 C C . PHE A 1 197 ? 22.184 7.632 -44.408 1.00 88.69 197 PHE A C 1
ATOM 1562 O O . PHE A 1 197 ? 21.987 8.636 -45.094 1.00 88.69 197 PHE A O 1
ATOM 1569 N N . SER A 1 198 ? 23.291 7.515 -43.669 1.00 89.19 198 SER A N 1
ATOM 1570 C CA . SER A 1 198 ? 24.392 8.486 -43.728 1.00 89.19 198 SER A CA 1
ATOM 1571 C C . SER A 1 198 ? 25.084 8.476 -45.095 1.00 89.19 198 SER A C 1
ATOM 1573 O O . SER A 1 198 ? 25.352 9.536 -45.664 1.00 89.19 198 SER A O 1
ATOM 1575 N N . LYS A 1 199 ? 25.341 7.286 -45.656 1.00 89.62 199 LYS A N 1
ATOM 1576 C CA . LYS A 1 199 ? 25.919 7.147 -46.999 1.00 89.62 199 LYS A CA 1
ATOM 1577 C C . LYS A 1 199 ? 24.976 7.680 -48.072 1.00 89.62 199 LYS A C 1
ATOM 1579 O O . LYS A 1 199 ? 25.439 8.398 -48.953 1.00 89.62 199 LYS A O 1
ATOM 1584 N N . GLU A 1 200 ? 23.686 7.375 -47.982 1.00 89.25 200 GLU A N 1
ATOM 1585 C CA . GLU A 1 200 ? 22.712 7.803 -48.989 1.00 89.25 200 GLU A CA 1
ATOM 1586 C C . GLU A 1 200 ? 22.533 9.326 -48.998 1.00 89.25 200 GLU A C 1
ATOM 1588 O O . GLU A 1 200 ? 22.642 9.946 -50.053 1.00 89.25 200 GLU A O 1
ATOM 1593 N N . ARG A 1 201 ? 22.455 9.965 -47.820 1.00 86.88 201 ARG A N 1
ATOM 1594 C CA . ARG A 1 201 ? 22.467 11.436 -47.720 1.00 86.88 201 ARG A CA 1
ATOM 1595 C C . ARG A 1 201 ? 23.700 12.071 -48.361 1.00 86.88 201 ARG A C 1
ATOM 1597 O O . ARG A 1 201 ? 23.575 13.099 -49.020 1.00 86.88 201 ARG A O 1
ATOM 1604 N N . ARG A 1 202 ? 24.892 11.484 -48.195 1.00 86.56 202 ARG A N 1
ATOM 1605 C CA . ARG A 1 202 ? 26.105 12.003 -48.855 1.00 86.56 202 ARG A CA 1
ATOM 1606 C C . ARG A 1 202 ? 26.033 11.870 -50.370 1.00 86.56 202 ARG A C 1
ATOM 1608 O O . ARG A 1 202 ? 26.436 12.798 -51.062 1.00 86.56 202 ARG A O 1
ATOM 1615 N N . LYS A 1 203 ? 25.516 10.753 -50.892 1.00 89.50 203 LYS A N 1
ATOM 1616 C CA . LYS A 1 203 ? 25.316 10.597 -52.339 1.00 89.50 203 LYS A CA 1
ATOM 1617 C C . LYS A 1 203 ? 24.345 11.642 -52.874 1.00 89.50 203 LYS A C 1
ATOM 1619 O O . LYS A 1 203 ? 24.674 12.291 -53.856 1.00 89.50 203 LYS A O 1
ATOM 1624 N N . GLU A 1 204 ? 23.210 11.854 -52.210 1.00 88.44 204 GLU A N 1
ATOM 1625 C CA . GLU A 1 204 ? 22.239 12.887 -52.597 1.00 88.44 204 GLU A CA 1
ATOM 1626 C C . GLU A 1 204 ? 22.833 14.301 -52.576 1.00 88.44 204 GLU A C 1
ATOM 1628 O O . GLU A 1 204 ? 22.529 15.123 -53.438 1.00 88.44 204 GLU A O 1
ATOM 1633 N N . GLN A 1 205 ? 23.682 14.612 -51.594 1.00 87.25 205 GLN A N 1
ATOM 1634 C CA . GLN A 1 205 ? 24.375 15.901 -51.542 1.00 87.25 205 GLN A CA 1
ATOM 1635 C C . GLN A 1 205 ? 25.361 16.057 -52.700 1.00 87.25 205 GLN A C 1
ATOM 1637 O O . GLN A 1 205 ? 25.392 17.110 -53.332 1.00 87.25 205 GLN A O 1
ATOM 1642 N N . LEU A 1 206 ? 26.133 15.012 -53.004 1.00 89.81 206 LEU A N 1
ATOM 1643 C CA . LEU A 1 206 ? 27.076 15.014 -54.120 1.00 89.81 206 LEU A CA 1
ATOM 1644 C C . LEU A 1 206 ? 26.360 15.128 -55.467 1.00 89.81 206 LEU A C 1
ATOM 1646 O O . LEU A 1 206 ? 26.797 15.899 -56.316 1.00 89.81 206 LEU A O 1
ATOM 1650 N N . THR A 1 207 ? 25.249 14.414 -55.663 1.00 89.19 207 THR A N 1
ATOM 1651 C CA . THR A 1 207 ? 24.469 14.519 -56.900 1.00 89.19 207 THR A CA 1
ATOM 1652 C C . THR A 1 207 ? 23.854 15.905 -57.041 1.00 89.19 207 THR A C 1
ATOM 1654 O O . THR A 1 207 ? 23.998 16.512 -58.098 1.00 89.19 207 THR A O 1
ATOM 1657 N N . ARG A 1 208 ? 23.254 16.469 -55.983 1.00 85.62 208 ARG A N 1
ATOM 1658 C CA . ARG A 1 208 ? 22.760 17.857 -55.993 1.00 85.62 208 ARG A CA 1
ATOM 1659 C C . ARG A 1 208 ? 23.869 18.862 -56.303 1.00 85.62 208 ARG A C 1
ATOM 1661 O O . ARG A 1 208 ? 23.662 19.742 -57.131 1.00 85.62 208 ARG A O 1
ATOM 1668 N N . ALA A 1 209 ? 25.041 18.724 -55.685 1.00 86.69 209 ALA A N 1
ATOM 1669 C CA . ALA A 1 209 ? 26.182 19.597 -55.948 1.00 86.69 209 ALA A CA 1
ATOM 1670 C C . ALA A 1 209 ? 26.667 19.490 -57.404 1.00 86.69 209 ALA A C 1
ATOM 1672 O O . ALA A 1 209 ? 26.935 20.512 -58.031 1.00 86.69 209 ALA A O 1
ATOM 1673 N N . ALA A 1 210 ? 26.716 18.278 -57.966 1.00 85.06 210 ALA A N 1
ATOM 1674 C CA . ALA A 1 210 ? 27.063 18.061 -59.368 1.00 85.06 210 ALA A CA 1
ATOM 1675 C C . ALA A 1 210 ? 26.042 18.708 -60.319 1.00 85.06 210 ALA A C 1
ATOM 1677 O O . ALA A 1 210 ? 26.440 19.419 -61.238 1.00 85.06 210 ALA 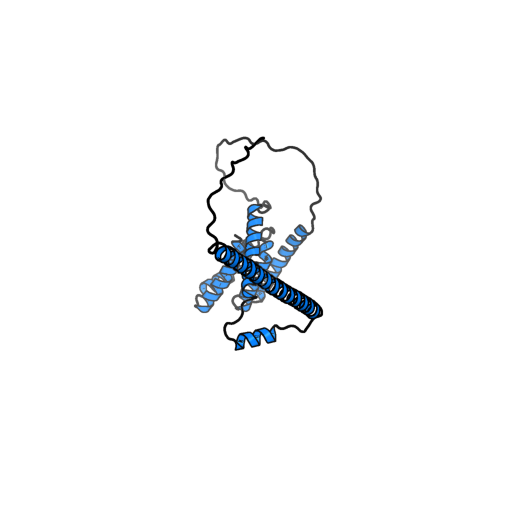A O 1
ATOM 1678 N N . TRP A 1 211 ? 24.740 18.541 -60.062 1.00 82.94 211 TRP A N 1
ATOM 1679 C CA . TRP A 1 211 ? 23.679 19.202 -60.831 1.00 82.94 211 TRP A CA 1
ATOM 1680 C C . TRP A 1 211 ? 23.770 20.731 -60.754 1.00 82.94 211 TRP A C 1
ATOM 1682 O O . TRP A 1 211 ? 23.661 21.397 -61.781 1.00 82.94 211 TRP A O 1
ATOM 1692 N N . HIS A 1 212 ? 24.026 21.302 -59.571 1.00 80.06 212 HIS A N 1
ATOM 1693 C CA . HIS A 1 212 ? 24.229 22.747 -59.420 1.00 80.06 212 HIS A CA 1
ATOM 1694 C C . HIS A 1 212 ? 25.483 23.248 -60.151 1.00 80.06 212 HIS A C 1
ATOM 1696 O O . HIS A 1 212 ? 25.428 24.299 -60.789 1.00 80.06 212 HIS A O 1
ATOM 1702 N N . GLY A 1 213 ? 26.585 22.495 -60.108 1.00 77.62 213 GLY A N 1
ATOM 1703 C CA . GLY A 1 213 ? 27.804 22.817 -60.851 1.00 77.62 213 GLY A CA 1
ATOM 1704 C C . GLY A 1 213 ? 27.597 22.775 -62.367 1.00 77.62 213 GLY A C 1
ATOM 1705 O O . GLY A 1 213 ? 28.015 23.695 -63.061 1.00 77.62 213 GLY A O 1
ATOM 1706 N N . MET A 1 214 ? 26.888 21.760 -62.875 1.00 71.38 214 MET A N 1
ATOM 1707 C CA . MET A 1 214 ? 26.520 21.663 -64.294 1.00 71.38 214 MET A CA 1
ATOM 1708 C C . MET A 1 214 ? 25.591 22.802 -64.731 1.00 71.38 214 MET A C 1
ATOM 1710 O O . MET A 1 214 ? 25.769 23.365 -65.805 1.00 71.38 214 MET A O 1
ATOM 1714 N N . ALA A 1 215 ? 24.623 23.188 -63.896 1.00 69.62 215 ALA A N 1
ATOM 1715 C CA . ALA A 1 215 ? 23.764 24.331 -64.187 1.00 69.62 215 ALA A CA 1
ATOM 1716 C C . ALA A 1 215 ? 24.567 25.645 -64.264 1.00 69.62 215 ALA A C 1
ATOM 1718 O O . ALA A 1 215 ? 24.341 26.443 -65.168 1.00 69.62 215 ALA A O 1
ATOM 1719 N N . GLN A 1 216 ? 25.542 25.853 -63.370 1.00 67.06 216 GLN A N 1
ATOM 1720 C CA . GLN A 1 216 ? 26.414 27.034 -63.400 1.00 67.06 216 GLN A CA 1
ATOM 1721 C C . GLN A 1 216 ? 27.337 27.065 -64.625 1.00 67.06 216 GLN A C 1
ATOM 1723 O O . GLN A 1 216 ? 27.515 28.129 -65.213 1.00 67.06 216 GLN A O 1
ATOM 1728 N N . THR A 1 217 ? 27.893 25.928 -65.054 1.00 65.44 217 THR A N 1
ATOM 1729 C CA . THR A 1 217 ? 28.723 25.872 -66.270 1.00 65.44 217 THR A CA 1
ATOM 1730 C C . THR A 1 217 ? 27.910 26.036 -67.554 1.00 65.44 217 THR A C 1
ATOM 1732 O O . THR A 1 217 ? 28.407 26.636 -68.509 1.00 65.44 217 THR A O 1
ATOM 1735 N N . CYS A 1 218 ? 26.656 25.570 -67.585 1.00 58.69 218 CYS A N 1
ATOM 1736 C CA . CYS A 1 218 ? 25.730 25.852 -68.684 1.00 58.69 218 CYS A CA 1
ATOM 1737 C C . CYS A 1 218 ? 25.371 27.343 -68.767 1.00 58.69 218 CYS A C 1
ATOM 1739 O O . CYS A 1 218 ? 25.372 27.889 -69.866 1.00 58.69 218 CYS A O 1
ATOM 1741 N N . VAL A 1 219 ? 25.127 28.012 -67.632 1.00 59.03 219 VAL A N 1
ATOM 1742 C CA . VAL A 1 219 ? 24.897 29.470 -67.593 1.00 59.03 219 VAL A CA 1
ATOM 1743 C C . VAL A 1 219 ? 26.146 30.228 -68.058 1.00 59.03 219 VAL A C 1
ATOM 1745 O O . VAL A 1 219 ? 26.040 31.080 -68.929 1.00 59.03 219 VAL A O 1
ATOM 1748 N N . ALA A 1 220 ? 27.341 29.846 -67.592 1.00 57.19 220 ALA A N 1
ATOM 1749 C CA . ALA A 1 220 ? 28.598 30.480 -68.004 1.00 57.19 220 ALA A CA 1
ATOM 1750 C C . ALA A 1 220 ? 28.962 30.253 -69.487 1.00 57.19 220 ALA A C 1
ATOM 1752 O O . ALA A 1 220 ? 29.645 31.079 -70.085 1.00 57.19 220 ALA A O 1
ATOM 1753 N N . SER A 1 221 ? 28.509 29.153 -70.104 1.00 54.44 221 SER A N 1
ATOM 1754 C CA . SER A 1 221 ? 28.680 28.930 -71.553 1.00 54.44 221 SER A CA 1
ATOM 1755 C C . SER A 1 221 ? 27.716 29.761 -72.405 1.00 54.44 221 SER A C 1
ATOM 1757 O O . SER A 1 221 ? 27.951 29.916 -73.601 1.00 54.44 221 SER A O 1
ATOM 1759 N N . HIS A 1 222 ? 26.644 30.293 -71.812 1.00 52.44 222 HIS A N 1
ATOM 1760 C CA . HIS A 1 222 ? 25.645 31.093 -72.518 1.00 52.44 222 HIS A CA 1
ATOM 1761 C C . HIS A 1 222 ? 26.012 32.587 -72.609 1.00 52.44 222 HIS A C 1
ATOM 1763 O O . HIS A 1 222 ? 25.424 33.299 -73.418 1.00 52.44 222 HIS A O 1
ATOM 1769 N N . ASP A 1 223 ? 27.025 33.039 -71.860 1.00 51.78 223 ASP A N 1
ATOM 1770 C CA . ASP A 1 223 ? 27.526 34.425 -71.860 1.00 51.78 223 ASP A CA 1
ATOM 1771 C C . ASP A 1 223 ? 28.560 34.710 -72.978 1.00 51.78 223 ASP A C 1
ATOM 1773 O O . ASP A 1 223 ? 29.192 35.766 -72.996 1.00 51.78 223 ASP A O 1
ATOM 1777 N N . GLY A 1 224 ? 28.765 33.770 -73.912 1.00 50.91 224 GLY A N 1
ATOM 1778 C CA . GLY A 1 224 ? 29.826 33.832 -74.928 1.00 50.91 224 GLY A CA 1
ATOM 1779 C C . GLY A 1 224 ? 29.392 33.983 -76.390 1.00 50.91 224 GLY A C 1
ATOM 1780 O O . GLY A 1 224 ? 30.268 34.111 -77.242 1.00 50.91 224 GLY A O 1
ATOM 1781 N N . TYR A 1 225 ? 28.095 33.964 -76.716 1.00 45.44 225 TYR A N 1
ATOM 1782 C CA . TYR A 1 225 ? 27.637 34.087 -78.107 1.00 45.44 225 TYR A CA 1
ATOM 1783 C C . TYR A 1 225 ? 26.400 34.980 -78.218 1.00 45.44 225 TYR A C 1
ATOM 1785 O O . TYR A 1 225 ? 25.293 34.601 -77.844 1.00 45.44 225 TYR A O 1
ATOM 1793 N N . GLU A 1 226 ? 26.622 36.174 -78.764 1.00 50.16 226 GLU A N 1
ATOM 1794 C CA . GLU A 1 226 ? 25.607 37.063 -79.321 1.00 50.16 226 GLU A CA 1
ATOM 1795 C C . GLU A 1 226 ? 24.931 36.352 -80.506 1.00 50.16 226 GLU A C 1
ATOM 1797 O O . GLU A 1 226 ? 25.574 36.078 -81.520 1.00 50.16 226 GLU A O 1
ATOM 1802 N N . LEU A 1 227 ? 23.650 36.002 -80.364 1.00 47.06 227 LEU A N 1
ATOM 1803 C CA . LEU A 1 227 ? 22.791 35.585 -81.472 1.00 47.06 227 LEU A CA 1
ATOM 1804 C C . LEU A 1 227 ? 21.403 36.214 -81.310 1.00 47.06 227 LEU A C 1
ATOM 1806 O O . LEU A 1 227 ? 20.773 36.116 -80.256 1.00 47.06 227 LEU A O 1
ATOM 1810 N N . ASP A 1 228 ? 20.976 36.870 -82.388 1.00 43.53 228 ASP A N 1
ATOM 1811 C CA . ASP A 1 228 ? 19.731 37.617 -82.566 1.00 43.53 228 ASP A CA 1
ATOM 1812 C C . ASP A 1 228 ? 18.453 36.840 -82.189 1.00 43.53 228 ASP A C 1
ATOM 1814 O O . ASP A 1 228 ? 18.394 35.610 -82.311 1.00 43.53 228 ASP A O 1
ATOM 1818 N N . PRO A 1 229 ? 17.368 37.541 -81.800 1.00 48.19 229 PRO A N 1
ATOM 1819 C CA . PRO A 1 229 ? 16.123 36.905 -81.405 1.00 48.19 229 PRO A CA 1
ATOM 1820 C C . PRO A 1 229 ? 15.339 36.455 -82.643 1.00 48.19 229 PRO A C 1
ATOM 1822 O O . PRO A 1 229 ? 14.646 37.244 -83.283 1.00 48.19 229 PRO A O 1
ATOM 1825 N N . ILE A 1 230 ? 15.381 35.160 -82.954 1.00 44.34 230 ILE A N 1
ATOM 1826 C CA . ILE A 1 230 ? 14.399 34.535 -83.847 1.00 44.34 230 ILE A CA 1
ATOM 1827 C C . ILE A 1 230 ? 13.351 33.848 -82.974 1.00 44.34 230 ILE A C 1
ATOM 1829 O O . ILE A 1 230 ? 13.556 32.748 -82.469 1.00 44.34 230 ILE A O 1
ATOM 1833 N N . PHE A 1 231 ? 12.211 34.516 -82.797 1.00 50.56 231 PHE A N 1
ATOM 1834 C CA . PHE A 1 231 ? 10.968 33.871 -82.377 1.00 50.56 231 PHE A CA 1
ATOM 1835 C C . PHE A 1 231 ? 10.512 32.878 -83.459 1.00 50.56 231 PHE A C 1
ATOM 1837 O O . PHE A 1 231 ? 10.430 33.257 -84.630 1.00 50.56 231 PHE A O 1
ATOM 1844 N N . PRO A 1 232 ? 10.065 31.673 -83.066 1.00 43.84 232 PRO A N 1
ATOM 1845 C CA . PRO A 1 232 ? 8.920 31.073 -83.731 1.00 43.84 232 PRO A CA 1
ATOM 1846 C C . PRO A 1 232 ? 7.817 30.702 -82.728 1.00 43.84 232 PRO A C 1
ATOM 1848 O O . PRO A 1 232 ? 8.012 29.945 -81.782 1.00 43.84 232 PRO A O 1
ATOM 1851 N N . SER A 1 233 ? 6.660 31.306 -82.994 1.00 48.31 233 SER A N 1
ATOM 1852 C CA . SER A 1 233 ? 5.270 30.957 -82.664 1.00 48.31 233 SER A CA 1
ATOM 1853 C C . SER A 1 233 ? 4.970 29.674 -81.871 1.00 48.31 233 SER A C 1
ATOM 1855 O O . SER A 1 233 ? 5.325 28.569 -82.282 1.00 48.31 233 SER A O 1
ATOM 1857 N N . GLU A 1 234 ? 4.143 29.840 -80.831 1.00 48.34 234 GLU A N 1
ATOM 1858 C CA . GLU A 1 234 ? 3.341 28.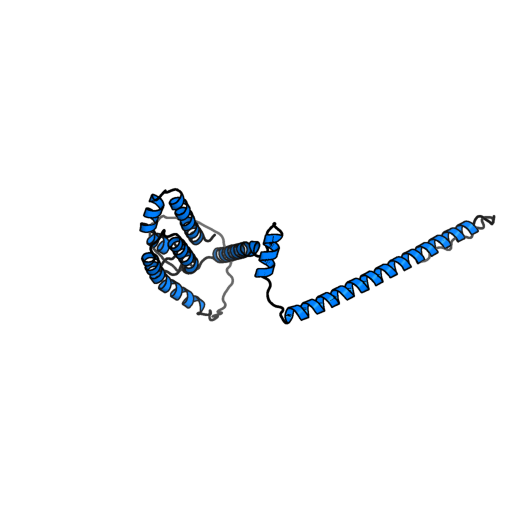790 -80.186 1.00 48.34 234 GLU A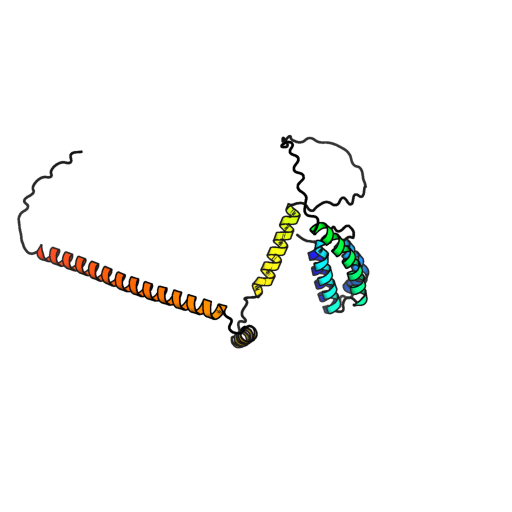 CA 1
ATOM 1859 C C . GLU A 1 234 ? 2.562 27.926 -81.197 1.00 48.34 234 GLU A C 1
ATOM 1861 O O . GLU A 1 234 ? 1.919 28.474 -82.098 1.00 48.34 234 GLU A O 1
ATOM 1866 N N . PRO A 1 235 ? 2.454 26.604 -80.974 1.00 44.69 235 PRO A N 1
ATOM 1867 C CA . PRO A 1 235 ? 1.305 25.836 -81.407 1.00 44.69 235 PRO A CA 1
ATOM 1868 C C . PRO A 1 235 ? 0.359 25.605 -80.220 1.00 44.69 235 PRO A C 1
ATOM 1870 O O . PRO A 1 235 ? 0.592 24.805 -79.317 1.00 44.69 235 PRO A O 1
ATOM 1873 N N . THR A 1 236 ? -0.709 26.390 -80.259 1.00 48.38 236 THR A N 1
ATOM 1874 C CA . THR A 1 236 ? -2.096 26.111 -79.874 1.00 48.38 236 THR A CA 1
ATOM 1875 C C . THR A 1 236 ? -2.375 24.780 -79.155 1.00 48.38 236 THR A C 1
ATOM 1877 O O . THR A 1 236 ? -2.285 23.698 -79.733 1.00 48.38 236 THR A O 1
ATOM 1880 N N . ARG A 1 237 ? -2.874 24.891 -77.915 1.00 43.53 237 ARG A N 1
ATOM 1881 C CA . ARG A 1 237 ? -3.684 23.865 -77.235 1.00 43.53 237 ARG A CA 1
ATOM 1882 C C . ARG A 1 237 ? -4.823 23.388 -78.141 1.00 43.53 237 ARG A C 1
ATOM 1884 O O . ARG A 1 237 ? -5.655 24.199 -78.543 1.00 43.53 237 ARG A O 1
ATOM 1891 N N . GLN A 1 238 ? -4.949 22.079 -78.320 1.00 47.00 238 GLN A N 1
ATOM 1892 C CA . GLN A 1 238 ? -6.239 21.442 -78.578 1.00 47.00 238 GLN A CA 1
ATOM 1893 C C . GLN A 1 238 ? -6.484 20.342 -77.542 1.00 47.00 238 GLN A C 1
ATOM 1895 O O . GLN A 1 238 ? -5.538 19.775 -76.997 1.00 47.00 238 GLN A O 1
ATOM 1900 N N . PHE A 1 239 ? -7.770 20.199 -77.232 1.00 43.31 239 PHE A N 1
ATOM 1901 C CA . PHE A 1 239 ? -8.405 19.391 -76.194 1.00 43.31 239 PHE A CA 1
ATOM 1902 C C . PHE A 1 239 ? -8.072 17.899 -76.250 1.00 43.31 239 PHE A C 1
ATOM 1904 O O . PHE A 1 239 ? -7.899 17.375 -77.371 1.00 43.31 239 PHE A O 1
#

Foldseek 3Di:
DLVLLVVLVVLLVVVLVCVVVVVCVSLVVCQVCVLVSCCVQQPLLLPNLVCLVSNLVSLVSCVVVVSYPPVVSVVSNVVSVVSNVVNVVVVPPDDDDPDDDDDDDDDDDDDDDDDDDDDDDDPDVPDDDPVVVVVVVVVVVVVVVVVCVCVPDADPDPVSNVVVCVVPDDDDDPVNVVVVVVVVVVVVVVVVVVVVVVVVVVVVVVVVVVVVVVVVVVVVVVVPDDDDDDDDDDDDDDD

Radius of gyration: 39.3 Å; chains: 1; bounding box: 78×58×111 Å

Secondary structure (DSSP, 8-state):
--HHHHHHHHHHHHHHHHHHTT-HHHHHHHHHHHHHHHHHHS-TTTTTGGGHHHHHHHHHHHHHTTSS-HHHHHHHHHHHHHHHHHHHHHHH-----------PPPP-------------------PPPHHHHHHHHHHHHHHHHHHHHTTT---SSHHHHHHHHHHHPPPP-HHHHHHHHHHHHHHHHHHHHHHHHHHHHHHHHHHHHHHHHHHHHHHHHHTT---------------

Sequence (239 aa):
MNTRANIMYFIEHLLEMASKERHNDYVRMMQRDIIRVVDAVCPENGSGAANVKVVRKVLQGLQNKLILLEQTVVEIEGCLKERDTSANDFSLSSPLNSNEQSGPPVSTTDQELGGPQATQRNGANMKPTRRQIEQRIEEDRERHKRMRESMWVVPSNPTDQAIKFFAETSDLGVDDNILGKEEITAFRILIRDAAYFSKERRKEQLTRAAWHGMAQTCVASHDGYELDPIFPSEPTRQF